Protein AF-A0A1J1HIS0-F1 (afdb_monomer_lite)

Structure (mmCIF, N/CA/C/O backbone):
data_AF-A0A1J1HIS0-F1
#
_entry.id   AF-A0A1J1HIS0-F1
#
loop_
_atom_site.group_PDB
_atom_site.id
_atom_site.type_symbol
_atom_site.label_atom_id
_atom_site.label_alt_id
_atom_site.label_comp_id
_atom_site.label_asym_id
_atom_site.label_entity_id
_atom_site.label_seq_id
_atom_site.pdbx_PDB_ins_code
_atom_site.Cartn_x
_atom_site.Cartn_y
_atom_site.Cartn_z
_atom_site.occupancy
_atom_site.B_iso_or_equiv
_atom_site.auth_seq_id
_atom_site.auth_comp_id
_atom_site.auth_asym_id
_atom_site.auth_atom_id
_atom_site.pdbx_PDB_model_num
ATOM 1 N N . MET A 1 1 ? 20.832 12.575 9.374 1.00 42.16 1 MET A N 1
ATOM 2 C CA . MET A 1 1 ? 20.097 11.456 8.741 1.00 42.16 1 MET A CA 1
ATOM 3 C C . MET A 1 1 ? 20.913 10.989 7.555 1.00 42.16 1 MET A C 1
ATOM 5 O O . MET A 1 1 ? 21.109 11.771 6.636 1.00 42.16 1 MET A O 1
ATOM 9 N N . GLN A 1 2 ? 21.452 9.778 7.633 1.00 38.94 2 GLN A N 1
ATOM 10 C CA . GLN A 1 2 ? 22.298 9.187 6.599 1.00 38.94 2 GLN A CA 1
ATOM 11 C C . GLN A 1 2 ? 21.427 8.878 5.374 1.00 38.94 2 GLN A C 1
ATOM 13 O O . GLN A 1 2 ? 20.362 8.275 5.513 1.00 38.94 2 GLN A O 1
ATOM 18 N N . THR A 1 3 ? 21.816 9.360 4.195 1.00 46.22 3 THR A N 1
ATOM 19 C CA . THR A 1 3 ? 21.180 8.962 2.935 1.00 46.22 3 THR A CA 1
ATOM 20 C C . THR A 1 3 ? 21.361 7.455 2.766 1.00 46.22 3 THR A C 1
ATOM 22 O O . THR A 1 3 ? 22.494 6.987 2.880 1.00 46.22 3 THR A O 1
ATOM 25 N N . PRO A 1 4 ? 20.283 6.690 2.528 1.00 53.81 4 PRO A N 1
ATOM 26 C CA . PRO A 1 4 ? 20.398 5.262 2.277 1.00 53.81 4 PRO A CA 1
ATOM 27 C C . PRO A 1 4 ? 21.412 4.974 1.164 1.00 53.81 4 PRO A C 1
ATOM 29 O O . PRO A 1 4 ? 21.421 5.672 0.149 1.00 53.81 4 PRO A O 1
ATOM 32 N N . VAL A 1 5 ? 22.255 3.957 1.362 1.00 54.00 5 VAL A N 1
ATOM 33 C CA . VAL A 1 5 ? 23.399 3.605 0.494 1.00 54.00 5 VAL A CA 1
ATOM 34 C C . VAL A 1 5 ? 22.995 3.459 -0.979 1.00 54.00 5 VAL A C 1
ATOM 36 O O . VAL A 1 5 ? 23.732 3.878 -1.867 1.00 54.00 5 VAL A O 1
ATOM 39 N N . TRP A 1 6 ? 21.773 2.994 -1.240 1.00 59.84 6 TRP A N 1
ATOM 40 C CA . TRP A 1 6 ? 21.228 2.838 -2.588 1.00 59.84 6 TRP A CA 1
ATOM 41 C C . TRP A 1 6 ? 21.027 4.161 -3.348 1.00 59.84 6 TRP A C 1
ATOM 43 O O . TRP A 1 6 ? 20.981 4.140 -4.570 1.00 59.84 6 TRP A O 1
ATOM 53 N N . ILE A 1 7 ? 20.947 5.321 -2.672 1.00 55.69 7 ILE A N 1
ATOM 54 C CA . ILE A 1 7 ? 20.841 6.636 -3.335 1.00 55.69 7 ILE A CA 1
ATOM 55 C C . ILE A 1 7 ? 22.123 6.972 -4.111 1.00 55.69 7 ILE A C 1
ATOM 57 O O . ILE A 1 7 ? 22.033 7.591 -5.174 1.00 55.69 7 ILE A O 1
ATOM 61 N N . ASN A 1 8 ? 23.293 6.563 -3.607 1.00 55.00 8 ASN A N 1
ATOM 62 C CA . ASN A 1 8 ? 24.584 6.832 -4.250 1.00 55.00 8 ASN A CA 1
ATOM 63 C C . ASN A 1 8 ? 24.751 6.005 -5.534 1.00 55.00 8 ASN A C 1
ATOM 65 O O . ASN A 1 8 ? 25.224 6.520 -6.543 1.00 55.00 8 ASN A O 1
ATOM 69 N N . GLU A 1 9 ? 24.236 4.777 -5.536 1.00 55.62 9 GLU A N 1
ATOM 70 C CA . GLU A 1 9 ? 24.238 3.878 -6.695 1.00 55.62 9 GLU A CA 1
ATOM 71 C C . GLU A 1 9 ? 23.385 4.426 -7.863 1.00 55.62 9 GLU A C 1
ATOM 73 O O . GLU A 1 9 ? 23.702 4.220 -9.039 1.00 55.62 9 GLU A O 1
ATOM 78 N N . ILE A 1 10 ? 22.346 5.224 -7.565 1.00 52.59 10 ILE A N 1
ATOM 79 C CA . ILE A 1 10 ? 21.549 5.915 -8.600 1.00 52.59 10 ILE A CA 1
ATOM 80 C C . ILE A 1 10 ? 22.299 7.099 -9.223 1.00 52.59 10 ILE A C 1
ATOM 82 O O . ILE A 1 10 ? 22.120 7.400 -10.404 1.00 52.59 10 ILE A O 1
ATOM 86 N N . ILE A 1 11 ? 23.136 7.788 -8.442 1.00 50.56 11 ILE A N 1
ATOM 87 C CA . ILE A 1 11 ? 23.917 8.932 -8.931 1.00 50.56 11 ILE A CA 1
ATOM 88 C C . ILE A 1 11 ? 24.980 8.439 -9.925 1.00 50.56 11 ILE A C 1
ATOM 90 O O . ILE A 1 11 ? 25.121 9.012 -11.006 1.00 50.56 11 ILE A O 1
ATOM 94 N N . GLU A 1 12 ? 25.664 7.338 -9.612 1.00 51.47 12 GLU A N 1
ATOM 95 C CA . GLU A 1 12 ? 26.790 6.817 -10.401 1.00 51.47 12 GLU A CA 1
ATOM 96 C C . GLU A 1 12 ? 26.370 6.136 -11.717 1.00 51.47 12 GLU A C 1
ATOM 98 O O . GLU A 1 12 ? 27.067 6.229 -12.729 1.00 51.47 12 GLU A O 1
ATOM 103 N N . THR A 1 13 ? 25.192 5.510 -11.764 1.00 51.94 13 THR A N 1
ATOM 104 C CA . THR A 1 13 ? 24.693 4.801 -12.963 1.00 51.94 13 THR A CA 1
ATOM 105 C C . THR A 1 13 ? 24.086 5.722 -14.030 1.00 51.94 13 THR A C 1
ATOM 107 O O . THR A 1 13 ? 23.831 5.302 -15.164 1.00 51.94 13 THR A O 1
ATOM 110 N N . SER A 1 14 ? 23.909 7.008 -13.719 1.00 47.75 14 SER A N 1
ATOM 111 C CA . SER A 1 14 ? 23.237 7.983 -14.581 1.00 47.75 14 SER A CA 1
ATOM 112 C C . SER A 1 14 ? 24.042 8.429 -15.812 1.00 47.75 14 SER A C 1
ATOM 114 O O . SER A 1 14 ? 23.525 9.234 -16.577 1.00 47.75 14 SER A O 1
ATOM 116 N N . GLY A 1 15 ? 25.245 7.894 -16.068 1.00 47.47 15 GLY A N 1
ATOM 117 C CA . GLY A 1 15 ? 26.137 8.304 -17.165 1.00 47.47 15 GLY A CA 1
ATOM 118 C C . GLY A 1 15 ? 26.207 7.404 -18.413 1.00 47.47 15 GLY A C 1
ATOM 119 O O . GLY A 1 15 ? 26.789 7.840 -19.403 1.00 47.47 15 GLY A O 1
ATOM 120 N N . ASN A 1 16 ? 25.646 6.181 -18.429 1.00 45.28 16 ASN A N 1
ATOM 121 C CA . ASN A 1 16 ? 25.992 5.197 -19.477 1.00 45.28 16 ASN A CA 1
ATOM 122 C C . ASN A 1 16 ? 24.802 4.452 -20.128 1.00 45.28 16 ASN A C 1
ATOM 124 O O . ASN A 1 16 ? 23.755 4.249 -19.523 1.00 45.28 16 ASN A O 1
ATOM 128 N N . LYS A 1 17 ? 24.944 4.037 -21.398 1.00 42.22 17 LYS A N 1
ATOM 129 C CA . LYS A 1 17 ? 23.872 3.479 -22.268 1.00 42.22 17 LYS A CA 1
ATOM 130 C C . LYS A 1 17 ? 23.276 2.124 -21.819 1.00 42.22 17 LYS A C 1
ATOM 132 O O . LYS A 1 17 ? 22.287 1.688 -22.395 1.00 42.22 17 LYS A O 1
ATOM 137 N N . SER A 1 18 ? 23.805 1.504 -20.762 1.00 50.31 18 SER A N 1
ATOM 138 C CA . SER A 1 18 ? 23.224 0.360 -20.026 1.00 50.31 18 SER A CA 1
ATOM 139 C C . SER A 1 18 ? 22.083 0.748 -19.058 1.00 50.31 18 SER A C 1
ATOM 141 O O . SER A 1 18 ? 21.568 -0.099 -18.324 1.00 50.31 18 SER A O 1
ATOM 143 N N . ARG A 1 19 ? 21.672 2.025 -19.088 1.00 53.53 19 ARG A N 1
ATOM 144 C CA . ARG A 1 19 ? 20.688 2.706 -18.227 1.00 53.53 19 ARG A CA 1
ATOM 145 C C . ARG A 1 19 ? 19.429 1.907 -17.876 1.00 53.53 19 ARG A C 1
ATOM 147 O O . ARG A 1 19 ? 19.079 1.899 -16.710 1.00 53.53 19 ARG A O 1
ATOM 154 N N . GLY A 1 20 ? 18.774 1.219 -18.817 1.00 52.56 20 GLY A N 1
ATOM 155 C CA . GLY A 1 20 ? 17.473 0.572 -18.562 1.00 52.56 20 GLY A CA 1
ATOM 156 C C . GLY A 1 20 ? 17.513 -0.506 -17.469 1.00 52.56 20 GLY A C 1
ATOM 157 O O . GLY A 1 20 ? 16.841 -0.383 -16.450 1.00 52.56 20 GLY A O 1
ATOM 158 N N . ARG A 1 21 ? 18.367 -1.524 -17.626 1.00 53.47 21 ARG A N 1
ATOM 159 C CA . ARG A 1 21 ? 18.458 -2.651 -16.677 1.00 53.47 21 ARG A CA 1
ATOM 160 C C . ARG A 1 21 ? 19.125 -2.256 -15.352 1.00 53.47 21 ARG A C 1
ATOM 162 O O . ARG A 1 21 ? 18.697 -2.704 -14.296 1.00 53.47 21 ARG A O 1
ATOM 169 N N . ALA A 1 22 ? 20.124 -1.369 -15.394 1.00 55.28 22 ALA A N 1
ATOM 170 C CA . ALA A 1 22 ? 20.732 -0.812 -14.183 1.00 55.28 22 ALA A CA 1
ATOM 171 C C . ALA A 1 22 ? 19.720 0.012 -13.362 1.00 55.28 22 ALA A C 1
ATOM 173 O O . ALA A 1 22 ? 19.728 -0.038 -12.136 1.00 55.28 22 ALA A O 1
ATOM 174 N N . SER A 1 23 ? 18.808 0.718 -14.038 1.00 67.81 23 SER A N 1
ATOM 175 C CA . SER A 1 23 ? 17.784 1.537 -13.390 1.00 67.81 23 SER A CA 1
ATOM 176 C C . SER A 1 23 ? 16.633 0.730 -12.775 1.00 67.81 23 SER A C 1
ATOM 178 O O . SER A 1 23 ? 16.091 1.148 -11.756 1.00 67.81 23 SER A O 1
ATOM 180 N N . GLU A 1 24 ? 16.295 -0.445 -13.321 1.00 71.75 24 GLU A N 1
ATOM 181 C CA . GLU A 1 24 ? 15.304 -1.345 -12.710 1.00 71.75 24 GLU A CA 1
ATOM 182 C C . GLU A 1 24 ? 15.844 -2.048 -11.463 1.00 71.75 24 GLU A C 1
ATOM 184 O O . GLU A 1 24 ? 15.140 -2.104 -10.459 1.00 71.75 24 GLU A O 1
ATOM 189 N N . ASN A 1 25 ? 17.104 -2.499 -11.474 1.00 77.12 25 ASN A N 1
ATOM 190 C CA . ASN A 1 25 ? 17.738 -3.112 -10.297 1.00 77.12 25 ASN A CA 1
ATOM 191 C C . ASN A 1 25 ? 17.759 -2.160 -9.092 1.00 77.12 25 ASN A C 1
ATOM 193 O O . ASN A 1 25 ? 17.547 -2.573 -7.956 1.00 77.12 25 ASN A O 1
ATOM 197 N N . VAL A 1 26 ? 17.967 -0.867 -9.345 1.00 77.88 26 VAL A N 1
ATOM 198 C CA . VAL A 1 26 ? 17.888 0.181 -8.323 1.00 77.88 26 VAL A CA 1
ATOM 199 C C . VAL A 1 26 ? 16.489 0.263 -7.707 1.00 77.88 26 VAL A C 1
ATOM 201 O O . VAL A 1 26 ? 16.360 0.367 -6.486 1.00 77.88 26 VAL A O 1
ATOM 204 N N . LEU A 1 27 ? 15.437 0.221 -8.532 1.00 84.06 27 LEU A N 1
ATOM 205 C CA . LEU A 1 27 ? 14.062 0.233 -8.033 1.00 84.06 27 LEU A CA 1
ATOM 206 C C . LEU A 1 27 ? 13.762 -1.041 -7.242 1.00 84.06 27 LEU A C 1
ATOM 208 O O . LEU A 1 27 ? 13.225 -0.957 -6.142 1.00 84.06 27 LEU A O 1
ATOM 212 N N . LEU A 1 28 ? 14.168 -2.199 -7.759 1.00 85.94 28 LEU A N 1
ATOM 213 C CA . LEU A 1 28 ? 14.003 -3.478 -7.079 1.00 85.94 28 LEU A CA 1
ATOM 214 C C . LEU A 1 28 ? 14.667 -3.465 -5.694 1.00 85.94 28 LEU A C 1
ATOM 216 O O . LEU A 1 28 ? 14.023 -3.805 -4.709 1.00 85.94 28 LEU A O 1
ATOM 220 N N . ASN A 1 29 ? 15.906 -2.976 -5.586 1.00 85.44 29 ASN A N 1
ATOM 221 C CA . ASN A 1 29 ? 16.612 -2.848 -4.306 1.00 85.44 29 ASN A CA 1
ATOM 222 C C . ASN A 1 29 ? 15.907 -1.893 -3.332 1.00 85.44 29 ASN A C 1
ATOM 224 O O . ASN A 1 29 ? 15.903 -2.126 -2.122 1.00 85.44 29 ASN A O 1
ATOM 228 N N . GLY A 1 30 ? 15.335 -0.801 -3.844 1.00 87.81 30 GLY A N 1
ATOM 229 C CA . GLY A 1 30 ? 14.574 0.149 -3.038 1.00 87.81 30 GLY A CA 1
ATOM 230 C C . GLY A 1 30 ? 13.269 -0.449 -2.509 1.00 87.81 30 GLY A C 1
ATOM 231 O O . GLY A 1 30 ? 12.961 -0.279 -1.333 1.00 87.81 30 GLY A O 1
ATOM 232 N N . LEU A 1 31 ? 12.533 -1.172 -3.357 1.00 91.12 31 LEU A N 1
ATOM 233 C CA . LEU A 1 31 ? 11.310 -1.883 -2.979 1.00 91.12 31 LEU A CA 1
ATOM 234 C C . LEU A 1 31 ? 11.603 -3.024 -2.000 1.00 91.12 31 LEU A C 1
ATOM 236 O O . LEU A 1 31 ? 10.910 -3.138 -0.997 1.00 91.12 31 LEU A O 1
ATOM 240 N N . ALA A 1 32 ? 12.677 -3.786 -2.214 1.00 90.94 32 ALA A N 1
ATOM 241 C CA . ALA A 1 32 ? 13.103 -4.857 -1.316 1.00 90.94 32 ALA A CA 1
ATOM 242 C C . ALA A 1 32 ? 13.451 -4.339 0.091 1.00 90.94 32 ALA A C 1
ATOM 244 O O . ALA A 1 32 ? 13.042 -4.932 1.080 1.00 90.94 32 ALA A O 1
ATOM 245 N N . GLN A 1 33 ? 14.132 -3.193 0.206 1.00 90.31 33 GLN A N 1
ATOM 246 C CA . GLN A 1 33 ? 14.398 -2.555 1.509 1.00 90.31 33 GLN A CA 1
ATOM 247 C C . GLN A 1 33 ? 13.142 -2.006 2.195 1.00 90.31 33 GLN A C 1
ATOM 249 O O . GLN A 1 33 ? 13.138 -1.767 3.405 1.00 90.31 33 GLN A O 1
ATOM 254 N N . LEU A 1 34 ? 12.093 -1.751 1.418 1.00 91.31 34 LEU A N 1
ATOM 255 C CA . LEU A 1 34 ? 10.773 -1.424 1.932 1.00 91.31 34 LEU A CA 1
ATOM 256 C C . LEU A 1 34 ? 9.908 -2.672 2.147 1.00 91.31 34 LEU A C 1
ATOM 258 O O . LEU A 1 34 ? 8.795 -2.512 2.635 1.00 91.31 34 LEU A O 1
ATOM 262 N N . GLU A 1 35 ? 10.394 -3.869 1.810 1.00 92.50 35 GLU A N 1
ATOM 263 C CA . GLU A 1 35 ? 9.625 -5.120 1.852 1.00 92.50 35 GLU A CA 1
ATOM 264 C C . GLU A 1 35 ? 8.326 -5.017 1.029 1.00 92.50 35 GLU A C 1
ATOM 266 O O . GLU A 1 35 ? 7.286 -5.552 1.394 1.00 92.50 35 GLU A O 1
ATOM 271 N N . ILE A 1 36 ? 8.378 -4.285 -0.091 1.00 92.69 36 ILE A N 1
ATOM 272 C CA . ILE A 1 36 ? 7.239 -4.087 -0.990 1.00 92.69 36 ILE A CA 1
ATOM 273 C C . ILE A 1 36 ? 7.419 -4.977 -2.210 1.00 92.69 36 ILE A C 1
ATOM 275 O O . ILE A 1 36 ? 8.255 -4.713 -3.073 1.00 92.69 36 ILE A O 1
ATOM 279 N N . SER A 1 37 ? 6.584 -6.004 -2.290 1.00 91.44 37 SER A N 1
ATOM 280 C CA . SER A 1 37 ? 6.485 -6.922 -3.424 1.00 91.44 37 SER A CA 1
ATOM 281 C C . SER A 1 37 ? 5.081 -6.977 -4.023 1.00 91.44 37 SER A C 1
ATOM 283 O O . SER A 1 37 ? 4.878 -7.683 -5.000 1.00 91.44 37 SER A O 1
ATOM 285 N N . SER A 1 38 ? 4.121 -6.234 -3.469 1.00 92.69 38 SER A N 1
ATOM 286 C CA . SER A 1 38 ? 2.733 -6.178 -3.927 1.00 92.69 38 SER A CA 1
ATOM 287 C C . SER A 1 38 ? 2.060 -4.870 -3.465 1.00 92.69 38 SER A C 1
ATOM 289 O O . SER A 1 38 ? 2.592 -4.182 -2.581 1.00 92.69 38 SER A O 1
ATOM 291 N N . PRO A 1 39 ? 0.910 -4.471 -4.045 1.00 93.50 39 PRO A N 1
ATOM 292 C CA . PRO A 1 39 ? 0.137 -3.334 -3.540 1.00 93.50 39 PRO A CA 1
ATOM 293 C C . PRO A 1 39 ? -0.359 -3.520 -2.093 1.00 93.50 39 PRO A C 1
ATOM 295 O O . PRO A 1 39 ? -0.451 -2.538 -1.357 1.00 93.50 39 PRO A O 1
ATOM 298 N N . GLU A 1 40 ? -0.615 -4.748 -1.651 1.00 93.31 40 GLU A N 1
ATOM 299 C CA . GLU A 1 40 ? -1.019 -5.082 -0.279 1.00 93.31 40 GLU A CA 1
ATOM 300 C C . GLU A 1 40 ? 0.091 -4.761 0.721 1.00 93.31 40 GLU A C 1
ATOM 302 O O . GLU A 1 40 ? -0.162 -4.126 1.744 1.00 93.31 40 GLU A O 1
ATOM 307 N N . ASN A 1 41 ? 1.353 -5.055 0.380 1.00 92.62 41 ASN A N 1
ATOM 308 C CA . ASN A 1 41 ? 2.494 -4.669 1.215 1.00 92.62 41 ASN A CA 1
ATOM 309 C C . ASN A 1 41 ? 2.605 -3.144 1.397 1.00 92.62 41 ASN A C 1
ATOM 311 O O . ASN A 1 41 ? 3.213 -2.679 2.355 1.00 92.62 41 ASN A O 1
ATOM 315 N N . ILE A 1 42 ? 2.034 -2.339 0.493 1.00 95.12 42 ILE A N 1
ATOM 316 C CA . ILE A 1 42 ? 1.960 -0.884 0.676 1.00 95.12 42 ILE A CA 1
ATOM 317 C C . ILE A 1 42 ? 0.882 -0.540 1.711 1.00 95.12 42 ILE A C 1
ATOM 319 O O . ILE A 1 42 ? 1.101 0.340 2.541 1.00 95.12 42 ILE A O 1
ATOM 323 N N . MET A 1 43 ? -0.257 -1.236 1.707 1.00 93.88 43 MET A N 1
ATOM 324 C CA . MET A 1 43 ? -1.329 -1.021 2.686 1.00 93.88 43 MET A CA 1
ATOM 325 C C . MET A 1 43 ? -0.915 -1.375 4.109 1.00 93.88 43 MET A C 1
ATOM 327 O O . MET A 1 43 ? -1.285 -0.658 5.040 1.00 93.88 43 MET A O 1
ATOM 331 N N . THR A 1 44 ? -0.085 -2.404 4.297 1.00 90.88 44 THR A N 1
ATOM 332 C CA . THR A 1 44 ? 0.413 -2.767 5.633 1.00 90.88 44 THR A CA 1
ATOM 333 C C . THR A 1 44 ? 1.214 -1.638 6.287 1.00 90.88 44 THR A C 1
ATOM 335 O O . THR A 1 44 ? 1.328 -1.590 7.507 1.00 90.88 44 THR A O 1
ATOM 338 N N . TYR A 1 45 ? 1.714 -0.641 5.544 1.00 91.25 45 TYR A N 1
ATOM 339 C CA . TYR A 1 45 ? 2.328 0.550 6.145 1.00 91.25 45 TYR A CA 1
ATOM 340 C C . TYR A 1 45 ? 1.379 1.352 7.042 1.00 91.25 45 TYR A C 1
ATOM 342 O O . TYR A 1 45 ? 1.865 2.082 7.903 1.00 91.25 45 TYR A O 1
ATOM 350 N N . ILE A 1 46 ? 0.060 1.210 6.893 1.00 89.12 46 ILE A N 1
ATOM 351 C CA . ILE A 1 46 ? -0.917 1.805 7.814 1.00 89.12 46 ILE A CA 1
ATOM 352 C C . ILE A 1 46 ? -0.755 1.219 9.225 1.00 89.12 46 ILE A C 1
ATOM 354 O O . ILE A 1 46 ? -0.832 1.957 10.205 1.00 89.12 46 ILE A O 1
ATOM 358 N N . THR A 1 47 ? -0.452 -0.077 9.336 1.00 86.25 47 THR A N 1
ATOM 359 C CA . THR A 1 47 ? -0.307 -0.772 10.624 1.00 86.25 47 THR A CA 1
ATOM 360 C C . THR A 1 47 ? 1.074 -0.569 11.258 1.00 86.25 47 THR A C 1
ATOM 362 O O . THR A 1 47 ? 1.275 -0.915 12.416 1.00 86.25 47 THR A O 1
ATOM 365 N N . HIS A 1 48 ? 2.035 0.020 10.541 1.00 83.75 48 HIS A N 1
ATOM 366 C CA . HIS A 1 48 ? 3.385 0.255 11.052 1.00 83.75 48 HIS A CA 1
ATOM 367 C C . HIS A 1 48 ? 3.496 1.531 11.895 1.00 83.75 48 HIS A C 1
ATOM 369 O O . HIS A 1 48 ? 2.849 2.547 11.636 1.00 83.75 48 HIS A O 1
ATOM 375 N N . GLU A 1 49 ? 4.450 1.542 12.825 1.00 72.94 49 GLU A N 1
ATOM 376 C CA . GLU A 1 49 ? 4.843 2.768 13.511 1.00 72.94 49 GLU A CA 1
ATOM 377 C C . GLU A 1 49 ? 5.594 3.721 12.562 1.00 72.94 49 GLU A C 1
ATOM 379 O O . GLU A 1 49 ? 6.651 3.415 12.006 1.00 72.94 49 GLU A O 1
ATOM 384 N N . SER A 1 50 ? 5.097 4.952 12.423 1.00 80.62 50 SER A N 1
ATOM 385 C CA . SER A 1 50 ? 5.767 6.057 11.710 1.00 80.62 50 SER A CA 1
ATOM 386 C C . SER A 1 50 ? 6.132 5.819 10.219 1.00 80.62 50 SER A C 1
ATOM 388 O O . SER A 1 50 ? 7.201 6.257 9.762 1.00 80.62 50 SER A O 1
ATOM 390 N N . PRO A 1 51 ? 5.232 5.255 9.387 1.00 88.12 51 PRO A N 1
ATOM 391 C CA . PRO A 1 51 ? 5.523 4.857 7.999 1.00 88.12 51 PRO A CA 1
ATOM 392 C C . PRO A 1 51 ? 6.072 6.013 7.150 1.00 88.12 51 PRO A C 1
ATOM 394 O O . PRO A 1 51 ? 6.988 5.866 6.340 1.00 88.12 51 PRO A O 1
ATOM 397 N N . CYS A 1 52 ? 5.589 7.224 7.406 1.00 90.69 52 CYS A N 1
ATOM 398 C CA . CYS A 1 52 ? 5.948 8.436 6.682 1.00 90.69 52 CYS A CA 1
ATOM 399 C C . CYS A 1 52 ? 7.433 8.800 6.750 1.00 90.69 52 CYS A C 1
ATOM 401 O O . CYS A 1 52 ? 7.979 9.356 5.790 1.00 90.69 52 CYS A O 1
ATOM 403 N N . LYS A 1 53 ? 8.094 8.493 7.872 1.00 89.88 53 LYS A N 1
ATOM 404 C CA . LYS A 1 53 ? 9.528 8.737 8.052 1.00 89.88 53 LYS A CA 1
ATOM 405 C C . LYS A 1 53 ? 10.346 7.721 7.255 1.00 89.88 53 LYS A C 1
ATOM 407 O O . LYS A 1 53 ? 11.294 8.134 6.587 1.00 89.88 53 LYS A O 1
ATOM 412 N N . LYS A 1 54 ? 9.937 6.443 7.273 1.00 90.25 54 LYS A N 1
ATOM 413 C CA . LYS A 1 54 ? 10.557 5.347 6.506 1.00 90.25 54 LYS A CA 1
ATOM 414 C C . LYS A 1 54 ? 10.436 5.595 4.999 1.00 90.25 54 LYS A C 1
ATOM 416 O O . LYS A 1 54 ? 11.442 5.554 4.304 1.00 90.25 54 LYS A O 1
ATOM 421 N N . LEU A 1 55 ? 9.255 5.979 4.505 1.00 91.94 55 LEU A N 1
ATOM 422 C CA . LEU A 1 55 ? 8.981 6.131 3.065 1.00 91.94 55 LEU A CA 1
ATOM 423 C C . LEU A 1 55 ? 9.561 7.407 2.424 1.00 91.94 55 LEU A C 1
ATOM 425 O O . LEU A 1 55 ? 9.874 7.424 1.232 1.00 91.94 55 LEU A O 1
ATOM 429 N N . LYS A 1 56 ? 9.716 8.502 3.183 1.00 91.81 56 LYS A N 1
ATOM 430 C CA . LYS A 1 56 ? 10.159 9.812 2.658 1.00 91.81 56 LYS A CA 1
ATOM 431 C C . LYS A 1 56 ? 11.456 9.774 1.827 1.00 91.81 56 LYS A C 1
ATOM 433 O O . LYS A 1 56 ? 11.435 10.334 0.727 1.00 91.81 56 LYS A O 1
ATOM 438 N N . PRO A 1 57 ? 12.581 9.193 2.295 1.00 89.25 57 PRO A N 1
ATOM 439 C CA . PRO A 1 57 ? 13.809 9.165 1.500 1.00 89.25 57 PRO A CA 1
ATOM 440 C C . PRO A 1 57 ? 13.633 8.396 0.184 1.00 89.25 57 PRO A C 1
ATOM 442 O O . PRO A 1 57 ? 14.158 8.839 -0.839 1.00 89.25 57 PRO A O 1
ATOM 445 N N . TYR A 1 58 ? 12.836 7.322 0.192 1.00 90.19 58 TYR A N 1
ATOM 446 C CA . TYR A 1 58 ? 12.591 6.489 -0.982 1.00 9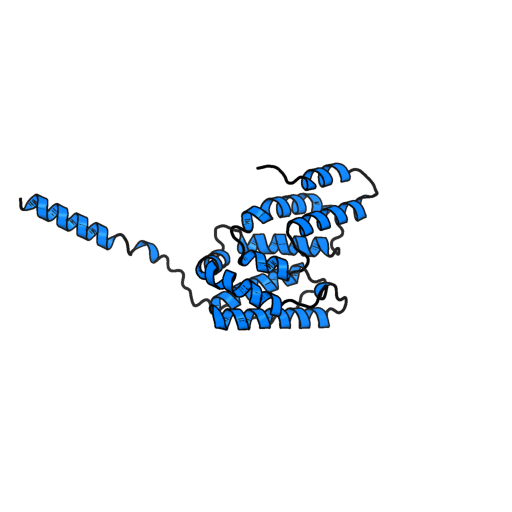0.19 58 TYR A CA 1
ATOM 447 C C . TYR A 1 58 ? 11.796 7.226 -2.058 1.00 90.19 58 TYR A C 1
ATOM 449 O O . TYR A 1 58 ? 12.245 7.347 -3.199 1.00 90.19 58 TYR A O 1
ATOM 457 N N . VAL A 1 59 ? 10.671 7.828 -1.667 1.00 91.06 59 VAL A N 1
ATOM 458 C CA . VAL A 1 59 ? 9.829 8.627 -2.570 1.00 91.06 59 VAL A CA 1
ATOM 459 C C . VAL A 1 59 ? 10.600 9.823 -3.141 1.00 91.06 59 VAL A C 1
ATOM 461 O O . VAL A 1 59 ? 10.482 10.133 -4.325 1.00 91.06 59 VAL A O 1
ATOM 464 N N . ASN A 1 60 ? 11.425 10.492 -2.330 1.00 89.38 60 ASN A N 1
ATOM 465 C CA . ASN A 1 60 ? 12.221 11.631 -2.794 1.00 89.38 60 ASN A CA 1
ATOM 466 C C . ASN A 1 60 ? 13.264 11.231 -3.845 1.00 89.38 60 ASN A C 1
ATOM 468 O O . ASN A 1 60 ? 13.472 11.969 -4.808 1.00 89.38 60 ASN A O 1
ATOM 472 N N . ALA A 1 61 ? 13.928 10.087 -3.672 1.00 84.06 61 ALA A N 1
ATOM 473 C CA . ALA A 1 61 ? 14.858 9.591 -4.675 1.00 84.06 61 ALA A CA 1
ATOM 474 C C . ALA A 1 61 ? 14.114 9.166 -5.948 1.00 84.06 61 ALA A C 1
ATOM 476 O O . ALA A 1 61 ? 14.480 9.630 -7.024 1.00 84.06 61 ALA A O 1
ATOM 477 N N . PHE A 1 62 ? 13.023 8.400 -5.834 1.00 87.75 62 PHE A N 1
ATOM 478 C CA . PHE A 1 62 ? 12.206 8.007 -6.985 1.00 87.75 62 PHE A CA 1
ATOM 479 C C . PHE A 1 62 ? 11.768 9.216 -7.827 1.00 87.75 62 PHE A C 1
ATOM 481 O O . PHE A 1 62 ? 11.999 9.243 -9.035 1.00 87.75 62 PHE A O 1
ATOM 488 N N . LYS A 1 63 ? 11.246 10.278 -7.194 1.00 87.88 63 LYS A N 1
ATOM 489 C CA . LYS A 1 63 ? 10.861 11.529 -7.874 1.00 87.88 63 LYS A CA 1
ATOM 490 C C . LYS A 1 63 ? 11.980 12.142 -8.710 1.00 87.88 63 LYS A C 1
ATOM 492 O O . LYS A 1 63 ? 11.717 12.639 -9.804 1.00 87.88 63 LYS A O 1
ATOM 497 N N . ARG A 1 64 ? 13.218 12.110 -8.208 1.00 81.75 64 ARG A N 1
ATOM 498 C CA . ARG A 1 64 ? 14.376 12.645 -8.931 1.00 81.75 64 ARG A CA 1
ATOM 499 C C . ARG A 1 64 ? 14.715 11.825 -10.165 1.00 81.75 64 ARG A C 1
ATOM 501 O O . ARG A 1 64 ? 15.160 12.420 -11.130 1.00 81.75 64 ARG A O 1
ATOM 508 N N . TYR A 1 65 ? 14.485 10.514 -10.167 1.00 76.75 65 TYR A N 1
ATOM 509 C CA . TYR A 1 65 ? 14.974 9.627 -11.230 1.00 76.75 65 TYR A CA 1
ATOM 510 C C . TYR A 1 65 ? 13.893 9.075 -12.164 1.00 76.75 65 TYR A C 1
ATOM 512 O O . TYR A 1 65 ? 14.222 8.603 -13.251 1.00 76.75 65 TYR A O 1
ATOM 520 N N . ARG A 1 66 ? 12.607 9.192 -11.805 1.00 82.62 66 ARG A N 1
ATOM 521 C CA . ARG A 1 66 ? 11.472 8.632 -12.568 1.00 82.62 66 ARG A CA 1
ATOM 522 C C . ARG A 1 66 ? 11.406 9.044 -14.037 1.00 82.62 66 ARG A C 1
ATOM 524 O O . ARG A 1 66 ? 10.838 8.316 -14.836 1.00 82.62 66 ARG A O 1
ATOM 531 N N . HIS A 1 67 ? 11.978 10.189 -14.405 1.00 79.88 67 HIS A N 1
ATOM 532 C CA . HIS A 1 67 ? 11.981 10.677 -15.786 1.00 79.88 67 HIS A CA 1
ATOM 533 C C . HIS A 1 67 ? 12.887 9.861 -16.726 1.00 79.88 67 HIS A C 1
ATOM 535 O O . HIS A 1 67 ? 12.709 9.924 -17.936 1.00 79.88 67 HIS A O 1
ATOM 541 N N . ASN A 1 68 ? 13.827 9.081 -16.181 1.00 75.75 68 ASN A N 1
ATOM 542 C CA . ASN A 1 68 ? 14.723 8.210 -16.951 1.00 75.75 68 ASN A CA 1
ATOM 543 C C . ASN A 1 68 ? 14.230 6.758 -17.027 1.00 75.75 68 ASN A C 1
ATOM 545 O O . ASN A 1 68 ? 14.937 5.902 -17.556 1.00 75.75 68 ASN A O 1
ATOM 549 N N . LEU A 1 69 ? 13.057 6.471 -16.458 1.00 79.50 69 LEU A N 1
ATOM 550 C CA . LEU A 1 69 ? 12.545 5.122 -16.262 1.00 79.50 69 LEU A CA 1
ATOM 551 C C . LEU A 1 69 ? 11.387 4.817 -17.226 1.00 79.50 69 LEU A C 1
ATOM 553 O O . LEU A 1 69 ? 10.572 5.701 -17.504 1.00 79.50 69 LEU A O 1
ATOM 557 N N . PRO A 1 70 ? 11.269 3.570 -17.716 1.00 79.25 70 PRO A N 1
ATOM 558 C CA . PRO A 1 70 ? 10.123 3.152 -18.514 1.00 79.25 70 PRO A CA 1
ATOM 559 C C . PRO A 1 70 ? 8.839 3.214 -17.676 1.00 79.25 70 PRO A C 1
ATOM 561 O O . PRO A 1 70 ? 8.714 2.568 -16.637 1.00 79.25 70 PRO A O 1
ATOM 564 N N . SER A 1 71 ? 7.858 3.995 -18.131 1.00 74.56 71 SER A N 1
ATOM 565 C CA . SER A 1 71 ? 6.620 4.267 -17.383 1.00 74.56 71 SER A CA 1
ATOM 566 C C . SER A 1 71 ? 5.736 3.034 -17.160 1.00 74.56 71 SER A C 1
ATOM 568 O O . SER A 1 71 ? 4.896 3.048 -16.260 1.00 74.56 71 SER A O 1
ATOM 570 N N . ASN A 1 72 ? 5.930 1.987 -17.964 1.00 76.19 72 ASN A N 1
ATOM 571 C CA . ASN A 1 72 ? 5.214 0.714 -17.924 1.00 76.19 72 ASN A CA 1
ATOM 572 C C . ASN A 1 72 ? 5.952 -0.388 -17.140 1.00 76.19 72 ASN A C 1
ATOM 574 O O . ASN A 1 72 ? 5.477 -1.523 -17.127 1.00 76.19 72 ASN A O 1
ATOM 578 N N . SER A 1 73 ? 7.078 -0.089 -16.487 1.00 86.06 73 SER A N 1
ATOM 579 C CA . SER A 1 73 ? 7.734 -1.050 -15.596 1.00 86.06 73 SER A CA 1
ATOM 580 C C . SER A 1 73 ? 6.903 -1.264 -14.329 1.00 86.06 73 SER A C 1
ATOM 582 O O . SER A 1 73 ? 6.358 -0.313 -13.760 1.00 86.06 73 SER A O 1
ATOM 584 N N . LEU A 1 74 ? 6.795 -2.520 -13.890 1.00 88.00 74 LEU A N 1
ATOM 585 C CA . LEU A 1 74 ? 6.075 -2.905 -12.675 1.00 88.00 74 LEU A CA 1
ATOM 586 C C . LEU A 1 74 ? 6.603 -2.152 -11.451 1.00 88.00 74 LEU A C 1
ATOM 588 O O . LEU A 1 74 ? 5.834 -1.547 -10.708 1.00 88.00 74 LEU A O 1
ATOM 592 N N . TYR A 1 75 ? 7.926 -2.106 -11.301 1.00 89.62 75 TYR A N 1
ATOM 593 C CA . TYR A 1 75 ? 8.589 -1.444 -10.181 1.00 89.62 75 TYR A CA 1
ATOM 594 C C . TYR A 1 75 ? 8.320 0.062 -10.159 1.00 89.62 75 TYR A C 1
ATOM 596 O O . TYR A 1 75 ? 8.168 0.660 -9.096 1.00 89.62 75 TYR A O 1
ATOM 604 N N . VAL A 1 76 ? 8.212 0.685 -11.338 1.00 90.44 76 VAL A N 1
ATOM 605 C CA . VAL A 1 76 ? 7.836 2.100 -11.457 1.00 90.44 76 VAL A CA 1
ATOM 606 C C . VAL A 1 76 ? 6.401 2.317 -10.984 1.00 90.44 76 VAL A C 1
ATOM 608 O O . VAL A 1 76 ? 6.147 3.292 -10.277 1.00 90.44 76 VAL A O 1
ATOM 611 N N . ARG A 1 77 ? 5.469 1.426 -11.342 1.00 91.69 77 ARG A N 1
ATOM 612 C CA . ARG A 1 77 ? 4.074 1.490 -10.882 1.00 91.69 77 ARG A CA 1
ATOM 613 C C . ARG A 1 77 ? 3.955 1.283 -9.370 1.00 91.69 77 ARG A C 1
ATOM 615 O O . ARG A 1 77 ? 3.319 2.097 -8.710 1.00 91.69 77 ARG A O 1
ATOM 622 N N . LEU A 1 78 ? 4.659 0.302 -8.803 1.00 93.38 78 LEU A N 1
ATOM 623 C CA . LEU A 1 78 ? 4.719 0.108 -7.348 1.00 93.38 78 LEU A CA 1
ATOM 624 C C . LEU A 1 78 ? 5.279 1.344 -6.632 1.00 93.38 78 LEU A C 1
ATOM 626 O O . LEU A 1 78 ? 4.701 1.815 -5.657 1.00 93.38 78 LEU A O 1
ATOM 630 N N . PHE A 1 79 ? 6.350 1.956 -7.142 1.00 93.81 79 PHE A N 1
ATOM 631 C CA . PHE A 1 79 ? 6.868 3.191 -6.547 1.00 93.81 79 PHE A CA 1
ATOM 632 C C . PHE A 1 79 ? 5.915 4.384 -6.665 1.00 93.81 79 PHE A C 1
ATOM 634 O O . PHE A 1 79 ? 5.853 5.200 -5.741 1.00 93.81 79 PHE A O 1
ATOM 641 N N . LYS A 1 80 ? 5.161 4.498 -7.766 1.00 93.88 80 LYS A N 1
ATOM 642 C CA . LYS A 1 80 ? 4.085 5.495 -7.883 1.00 93.88 80 LYS A CA 1
ATOM 643 C C . LYS A 1 80 ? 2.996 5.253 -6.846 1.00 93.88 80 LYS A C 1
ATOM 645 O O . LYS A 1 80 ? 2.565 6.207 -6.206 1.00 93.88 80 LYS A O 1
ATOM 650 N N . ALA A 1 81 ? 2.616 4.000 -6.613 1.00 95.31 81 ALA A N 1
ATOM 651 C CA . ALA A 1 81 ? 1.682 3.650 -5.554 1.00 95.31 81 ALA A CA 1
ATOM 652 C C . ALA A 1 81 ? 2.216 4.020 -4.157 1.00 95.31 81 ALA A C 1
ATOM 654 O O . ALA A 1 81 ? 1.479 4.597 -3.361 1.00 95.31 81 ALA A O 1
ATOM 655 N N . VAL A 1 82 ? 3.508 3.816 -3.874 1.00 95.69 82 VAL A N 1
ATOM 656 C CA . VAL A 1 82 ? 4.142 4.283 -2.622 1.00 95.69 82 VAL A CA 1
ATOM 657 C C . VAL A 1 82 ? 4.132 5.813 -2.513 1.00 95.69 82 VAL A C 1
ATOM 659 O O . VAL A 1 82 ? 3.844 6.372 -1.450 1.00 95.69 82 VAL A O 1
ATOM 662 N N . GLU A 1 83 ? 4.437 6.519 -3.607 1.00 94.56 83 GLU A N 1
ATOM 663 C CA . GLU A 1 83 ? 4.344 7.981 -3.681 1.00 94.56 83 GLU A CA 1
ATOM 664 C C . GLU A 1 83 ? 2.913 8.456 -3.381 1.00 94.56 83 GLU A C 1
ATOM 666 O O . GLU A 1 83 ? 2.728 9.383 -2.583 1.00 94.56 83 GLU A O 1
ATOM 671 N N . LYS A 1 84 ? 1.916 7.790 -3.972 1.00 94.94 84 LYS A N 1
ATOM 672 C CA . LYS A 1 84 ? 0.490 8.071 -3.812 1.00 94.94 84 LYS A CA 1
ATOM 673 C C . LYS A 1 84 ? 0.012 7.802 -2.391 1.00 94.94 84 LYS A C 1
ATOM 675 O O . LYS A 1 84 ? -0.564 8.707 -1.787 1.00 94.94 84 LYS A O 1
ATOM 680 N N . PHE A 1 85 ? 0.335 6.642 -1.820 1.00 95.12 85 PHE A N 1
ATOM 681 C CA . PHE A 1 85 ? 0.072 6.316 -0.418 1.00 95.12 85 PHE A CA 1
ATOM 682 C C . PHE A 1 85 ? 0.614 7.409 0.505 1.00 95.12 85 PHE A C 1
ATOM 684 O O . PHE A 1 85 ? -0.128 7.999 1.287 1.00 95.12 85 PHE A O 1
ATOM 691 N N . ARG A 1 86 ? 1.893 7.774 0.347 1.00 93.56 86 ARG A N 1
ATOM 692 C CA . ARG A 1 86 ? 2.512 8.832 1.153 1.00 93.56 86 ARG A CA 1
ATOM 693 C C . ARG A 1 86 ? 1.802 10.179 0.970 1.00 93.56 86 ARG A C 1
ATOM 695 O O . ARG A 1 86 ? 1.706 10.933 1.929 1.00 93.56 86 ARG A O 1
ATOM 702 N N . SER A 1 87 ? 1.326 10.508 -0.229 1.00 91.94 87 SER A N 1
ATOM 703 C CA . SER A 1 87 ? 0.600 11.766 -0.458 1.00 91.94 87 SER A CA 1
ATOM 704 C C . SER A 1 87 ? -0.767 11.833 0.234 1.00 91.94 87 SER A C 1
ATOM 706 O O . SER A 1 87 ? -1.227 12.932 0.505 1.00 91.94 87 SER A O 1
ATOM 708 N N . ILE A 1 88 ? -1.390 10.683 0.521 1.00 90.50 88 ILE A N 1
ATOM 709 C CA . ILE A 1 88 ? -2.720 10.589 1.148 1.00 90.50 88 ILE A CA 1
ATOM 710 C C . ILE A 1 88 ? -2.630 10.348 2.660 1.00 90.50 88 ILE A C 1
ATOM 712 O O . ILE A 1 88 ? -3.491 10.787 3.416 1.00 90.50 88 ILE A O 1
ATOM 716 N N . TYR A 1 89 ? -1.633 9.580 3.103 1.00 90.69 89 TYR A N 1
ATOM 717 C CA . TYR A 1 89 ? -1.504 9.164 4.499 1.00 90.69 89 TYR A CA 1
ATOM 718 C C . TYR A 1 89 ? -0.526 10.037 5.290 1.00 90.69 89 TYR A C 1
ATOM 720 O O . TYR A 1 89 ? -0.639 10.153 6.505 1.00 90.69 89 TYR A O 1
ATOM 728 N N . CYS A 1 90 ? 0.477 10.634 4.641 1.00 89.62 90 CYS A N 1
ATOM 729 C CA . CYS A 1 90 ? 1.603 11.261 5.338 1.00 89.62 90 CYS A CA 1
ATOM 730 C C . CYS A 1 90 ? 1.615 12.785 5.327 1.00 89.62 90 CYS A C 1
ATOM 732 O O . CYS A 1 90 ? 2.626 13.373 5.735 1.00 89.62 90 CYS A O 1
ATOM 734 N N . THR A 1 91 ? 0.545 13.438 4.883 1.00 82.50 91 THR A N 1
ATOM 735 C CA . THR A 1 91 ? 0.422 14.892 4.990 1.00 82.50 91 THR A CA 1
ATOM 736 C C . THR A 1 91 ? -0.174 15.235 6.355 1.00 82.50 91 THR A C 1
ATOM 738 O O . THR A 1 91 ? -1.029 14.531 6.888 1.00 82.50 91 THR A O 1
ATOM 741 N N . ASN A 1 92 ? 0.334 16.294 6.992 1.00 58.59 92 ASN A N 1
ATOM 742 C CA . ASN A 1 92 ? 0.019 16.608 8.394 1.00 58.59 92 ASN A CA 1
ATOM 743 C C . ASN A 1 92 ? -1.454 16.988 8.640 1.00 58.59 92 ASN A C 1
ATOM 745 O O . ASN A 1 92 ? -1.890 16.976 9.786 1.00 58.59 92 ASN A O 1
ATOM 749 N N . GLU A 1 93 ? -2.207 17.288 7.584 1.00 63.41 93 GLU A N 1
ATOM 750 C CA . GLU A 1 93 ? -3.619 17.683 7.633 1.00 63.41 93 GLU A CA 1
ATOM 751 C C . GLU A 1 93 ? -4.568 16.543 7.213 1.00 63.41 93 GLU A C 1
ATOM 753 O O . GLU A 1 93 ? -5.787 16.721 7.183 1.00 63.41 93 GLU A O 1
ATOM 758 N N . ASP A 1 94 ? -4.038 15.351 6.907 1.00 72.62 94 ASP A N 1
ATOM 759 C CA . ASP A 1 94 ? -4.844 14.278 6.332 1.00 72.62 94 ASP A CA 1
ATOM 760 C C . ASP A 1 94 ? -5.804 13.666 7.359 1.00 72.62 94 ASP A C 1
ATOM 762 O O . ASP A 1 94 ? -5.418 13.065 8.368 1.00 72.62 94 ASP A O 1
ATOM 766 N N . LYS A 1 95 ? -7.102 13.774 7.053 1.00 81.19 95 LYS A N 1
ATOM 767 C CA . LYS A 1 95 ? -8.197 13.142 7.804 1.00 81.19 95 LYS A CA 1
ATOM 768 C C . LYS A 1 95 ? -8.000 11.631 7.973 1.00 81.19 95 LYS A C 1
ATOM 770 O O . LYS A 1 95 ? -8.296 11.101 9.035 1.00 81.19 95 LYS A O 1
ATOM 775 N N . TYR A 1 96 ? -7.447 10.963 6.960 1.00 84.62 96 TYR A N 1
ATOM 776 C CA . TYR A 1 96 ? -7.259 9.515 6.958 1.00 84.62 96 TYR A CA 1
ATOM 777 C C . TYR A 1 96 ? -6.243 9.078 8.007 1.00 84.62 96 TYR A C 1
ATOM 779 O O . TYR A 1 96 ? -6.534 8.203 8.812 1.00 84.62 96 TYR A O 1
ATOM 787 N N . ARG A 1 97 ? -5.088 9.750 8.075 1.00 86.50 97 ARG A N 1
ATOM 788 C CA . ARG A 1 97 ? -4.049 9.442 9.065 1.00 86.50 97 ARG A CA 1
ATOM 789 C C . ARG A 1 97 ? -4.584 9.503 10.493 1.00 86.50 97 ARG A C 1
ATOM 791 O O . ARG A 1 97 ? -4.227 8.665 11.307 1.00 86.50 97 ARG A O 1
ATOM 798 N N . ARG A 1 98 ? -5.432 10.491 10.799 1.00 86.56 98 ARG A N 1
ATOM 799 C CA . ARG A 1 98 ? -6.042 10.621 12.130 1.00 86.56 98 ARG A CA 1
ATOM 800 C C . ARG A 1 98 ? -6.957 9.445 12.458 1.00 86.56 98 ARG A C 1
ATOM 802 O O . ARG A 1 98 ? -6.831 8.916 13.553 1.00 86.56 98 ARG A O 1
ATOM 809 N N . ILE A 1 99 ? -7.796 9.020 11.511 1.00 88.44 99 ILE A N 1
ATOM 810 C CA . ILE A 1 99 ? -8.673 7.850 11.673 1.00 88.44 99 ILE A CA 1
ATOM 811 C C . ILE A 1 99 ? -7.839 6.606 11.993 1.00 88.44 99 ILE A C 1
ATOM 813 O O . ILE A 1 99 ? -8.113 5.919 12.967 1.00 88.44 99 ILE A O 1
ATOM 817 N N . PHE A 1 100 ? -6.779 6.342 11.230 1.00 90.81 100 PHE A N 1
ATOM 818 C CA . PHE A 1 100 ? -5.961 5.150 11.463 1.00 90.81 100 PHE A CA 1
ATOM 819 C C . PHE A 1 100 ? -5.154 5.222 12.762 1.00 90.81 100 PHE A C 1
ATOM 821 O O . PHE A 1 100 ? -5.095 4.238 13.485 1.00 90.81 100 PHE A O 1
ATOM 828 N N . LEU A 1 101 ? -4.608 6.391 13.117 1.00 88.88 101 LEU A N 1
ATOM 829 C CA . LEU A 1 101 ? -3.897 6.565 14.390 1.00 88.88 101 LEU A CA 1
ATOM 830 C C . LEU A 1 101 ? -4.805 6.388 15.614 1.00 88.88 101 LEU A C 1
ATOM 832 O O . LEU A 1 101 ? -4.318 5.979 16.662 1.00 88.88 101 LEU A O 1
ATOM 836 N N . GLN A 1 102 ? -6.097 6.711 15.502 1.00 90.81 102 GLN A N 1
ATOM 837 C CA . GLN A 1 102 ? -7.075 6.481 16.570 1.00 90.81 102 GLN A CA 1
ATOM 838 C C . GLN A 1 102 ? -7.378 4.996 16.791 1.00 90.81 102 GLN A C 1
ATOM 840 O O . GLN A 1 102 ? -7.790 4.644 17.889 1.00 90.81 102 GLN A O 1
ATOM 845 N N . HIS A 1 103 ? -7.150 4.162 15.775 1.00 92.38 103 HIS A N 1
ATOM 846 C CA . HIS A 1 103 ? -7.429 2.726 15.780 1.00 92.38 103 HIS A CA 1
ATOM 847 C C . HIS A 1 103 ? -6.156 1.887 15.586 1.00 92.38 103 HIS A C 1
ATOM 849 O O . HIS A 1 103 ? -6.195 0.791 15.027 1.00 92.38 103 HIS A O 1
ATOM 855 N N . GLN A 1 104 ? -4.990 2.438 15.942 1.00 90.31 104 GLN A N 1
ATOM 856 C CA . GLN A 1 104 ? -3.705 1.837 15.588 1.00 90.31 104 GLN A CA 1
ATOM 857 C C . GLN A 1 104 ? -3.522 0.464 16.247 1.00 90.31 104 GLN A C 1
ATOM 859 O O . GLN A 1 104 ? -3.015 -0.447 15.596 1.00 90.31 104 GLN A O 1
ATOM 864 N N . ASP A 1 105 ? -3.949 0.310 17.501 1.00 90.19 105 ASP A N 1
ATOM 865 C CA . ASP A 1 105 ? -3.796 -0.935 18.257 1.00 90.19 105 ASP A CA 1
ATOM 866 C C . ASP A 1 105 ? -4.665 -2.050 17.655 1.00 90.19 105 ASP A C 1
ATOM 868 O O . ASP A 1 105 ? -4.194 -3.170 17.436 1.00 90.19 105 ASP A O 1
ATOM 872 N N . GLU A 1 106 ? -5.910 -1.729 17.292 1.00 91.56 106 GLU A N 1
ATOM 873 C CA . GLU A 1 106 ? -6.822 -2.645 16.610 1.00 91.56 106 GLU A CA 1
ATOM 874 C C . GLU A 1 106 ? -6.271 -3.034 15.233 1.00 91.56 106 GLU A C 1
ATOM 876 O O . GLU A 1 106 ? -6.224 -4.214 14.889 1.00 91.56 106 GLU A O 1
ATOM 881 N N . LEU A 1 107 ? -5.771 -2.065 14.462 1.00 91.19 107 LEU A N 1
ATOM 882 C CA . LEU A 1 107 ? -5.191 -2.310 13.140 1.00 91.19 107 LEU A CA 1
ATOM 883 C C . LEU A 1 107 ? -3.922 -3.167 13.196 1.00 91.19 107 LEU A C 1
ATOM 885 O O . LEU A 1 107 ? -3.709 -3.994 12.312 1.00 91.19 107 LEU A O 1
ATOM 889 N N . ILE A 1 108 ? -3.086 -2.997 14.224 1.00 89.25 108 ILE A N 1
ATOM 890 C CA . ILE A 1 108 ? -1.920 -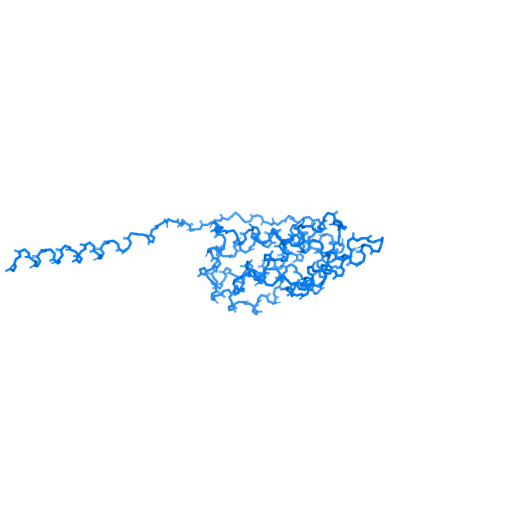3.859 14.456 1.00 89.25 108 ILE A CA 1
ATOM 891 C C . ILE A 1 108 ? -2.374 -5.294 14.745 1.00 89.25 108 ILE A C 1
ATOM 893 O O . ILE A 1 108 ? -1.802 -6.230 14.191 1.00 89.25 108 ILE A O 1
ATOM 897 N N . SER A 1 109 ? -3.425 -5.478 15.551 1.00 88.19 109 SER A N 1
ATOM 898 C CA . SER A 1 109 ? -3.947 -6.814 15.880 1.00 88.19 109 SER A CA 1
ATOM 899 C C . SER A 1 109 ? -4.528 -7.563 14.672 1.00 88.19 109 SER A C 1
ATOM 901 O O . SER A 1 109 ? -4.509 -8.792 14.635 1.00 88.19 109 SER A O 1
ATOM 903 N N . LEU A 1 110 ? -4.995 -6.829 13.657 1.00 88.38 110 LEU A N 1
ATOM 904 C CA . LEU A 1 110 ? -5.535 -7.391 12.417 1.00 88.38 110 LEU A CA 1
ATOM 905 C C . LEU A 1 110 ? -4.467 -7.733 11.377 1.00 88.38 110 LEU A C 1
ATOM 907 O O . LEU A 1 110 ? -4.799 -8.328 10.356 1.00 88.38 110 LEU A O 1
ATOM 911 N N . HIS A 1 111 ? -3.198 -7.395 11.615 1.00 83.94 111 HIS A N 1
ATOM 912 C CA . HIS A 1 111 ? -2.134 -7.571 10.626 1.00 83.94 111 HIS A CA 1
ATOM 913 C C . HIS A 1 111 ? -2.020 -9.015 10.112 1.00 83.94 111 HIS A C 1
ATOM 915 O O . HIS A 1 111 ? -1.877 -9.224 8.911 1.00 83.94 111 HIS A O 1
ATOM 921 N N . GLU A 1 112 ? -2.132 -10.012 10.994 1.00 82.50 112 GLU A N 1
ATOM 922 C CA . GLU A 1 112 ? -2.099 -11.424 10.589 1.00 82.50 112 GLU A CA 1
ATOM 923 C C . GLU A 1 112 ? -3.354 -11.829 9.803 1.00 82.50 112 GLU A C 1
ATOM 925 O O . GLU A 1 112 ? -3.245 -12.547 8.816 1.00 82.50 112 GLU A O 1
ATOM 930 N N . GLN A 1 113 ? -4.533 -11.316 10.173 1.00 85.25 113 GLN A N 1
ATOM 931 C CA . GLN A 1 113 ? -5.788 -11.587 9.454 1.00 85.25 113 GLN A CA 1
ATOM 932 C C . GLN A 1 113 ? -5.793 -10.959 8.057 1.00 85.25 113 GLN A C 1
ATOM 934 O O . GLN A 1 113 ? -6.407 -11.481 7.132 1.00 85.25 113 GLN A O 1
ATOM 939 N N . PHE A 1 114 ? -5.091 -9.840 7.880 1.00 88.56 114 PHE A N 1
ATOM 940 C CA . PHE A 1 114 ? -4.935 -9.208 6.576 1.00 88.56 114 PHE A CA 1
ATOM 941 C C . PHE A 1 114 ? -4.169 -10.078 5.583 1.00 88.56 114 PHE A C 1
ATOM 943 O O . PHE A 1 114 ? 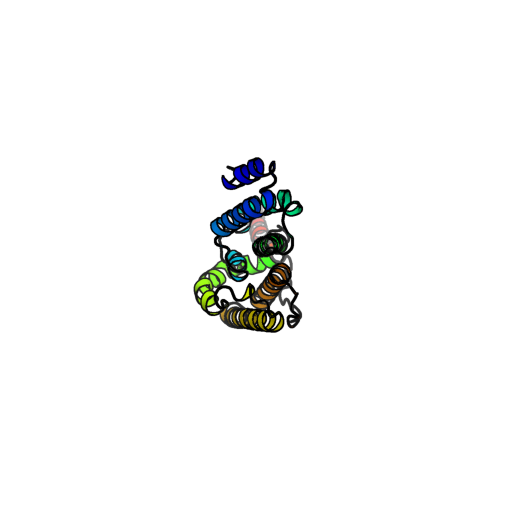-4.479 -10.012 4.397 1.00 88.56 114 PHE A O 1
ATOM 950 N N . ALA A 1 115 ? -3.262 -10.939 6.051 1.00 86.94 115 ALA A N 1
ATOM 951 C CA . ALA A 1 115 ? -2.560 -11.875 5.179 1.00 86.94 115 ALA A CA 1
ATOM 952 C C . ALA A 1 115 ? -3.509 -12.900 4.525 1.00 86.94 115 ALA A C 1
ATOM 954 O O . ALA A 1 115 ? -3.242 -13.346 3.412 1.00 86.94 115 ALA A O 1
ATOM 955 N N . ASP A 1 116 ? -4.641 -13.233 5.161 1.00 89.50 116 ASP A N 1
ATOM 956 C CA . ASP A 1 116 ? -5.657 -14.125 4.578 1.00 89.50 116 ASP A CA 1
ATOM 957 C C . ASP A 1 116 ? -6.427 -13.465 3.420 1.00 89.50 116 ASP A C 1
ATOM 959 O O . ASP A 1 116 ? -7.021 -14.155 2.588 1.00 89.50 116 ASP A O 1
ATOM 963 N N . CYS A 1 117 ? -6.418 -12.129 3.360 1.00 92.25 117 CYS A N 1
ATOM 964 C CA . CYS A 1 117 ? -7.037 -11.351 2.292 1.00 92.25 117 CYS A CA 1
ATOM 965 C C . CYS A 1 117 ? -6.097 -11.076 1.115 1.00 92.25 117 CYS A C 1
ATOM 967 O O . CYS A 1 117 ? -6.573 -10.608 0.079 1.00 92.25 117 CYS A O 1
ATOM 969 N N . ASP A 1 118 ? -4.792 -11.320 1.262 1.00 90.25 118 ASP A N 1
ATOM 970 C CA . ASP A 1 118 ? -3.809 -11.019 0.226 1.00 90.25 118 ASP A CA 1
ATOM 971 C C . ASP A 1 118 ? -4.094 -11.816 -1.055 1.00 90.25 118 ASP A C 1
ATOM 973 O O . ASP A 1 118 ? -4.512 -12.981 -1.040 1.00 90.25 118 ASP A O 1
ATOM 977 N N . GLY A 1 119 ? -3.851 -11.185 -2.206 1.00 87.56 119 GLY A N 1
ATOM 978 C CA . GLY A 1 119 ? -3.948 -11.878 -3.479 1.00 87.56 119 GLY A CA 1
ATOM 979 C C . GLY A 1 119 ? -2.915 -12.999 -3.603 1.00 87.56 119 GLY A C 1
ATOM 980 O O . GLY A 1 119 ? -1.897 -13.046 -2.912 1.00 87.56 119 GLY A O 1
ATOM 981 N N . LYS A 1 120 ? -3.142 -13.907 -4.559 1.00 87.56 120 LYS A N 1
ATOM 982 C CA . LYS A 1 120 ? -2.137 -14.925 -4.910 1.00 87.56 120 LYS A CA 1
ATOM 983 C C . LYS A 1 120 ? -0.808 -14.252 -5.276 1.00 87.56 120 LYS A C 1
ATOM 985 O O . LYS A 1 120 ? -0.843 -13.185 -5.881 1.00 87.56 120 LYS A O 1
ATOM 990 N N . PRO A 1 121 ? 0.351 -14.881 -5.026 1.00 85.25 121 PRO A N 1
ATOM 991 C CA . PRO A 1 121 ? 1.629 -14.340 -5.479 1.00 85.25 121 PRO A CA 1
ATOM 992 C C . PRO A 1 121 ? 1.573 -13.899 -6.949 1.00 85.25 121 PRO A C 1
ATOM 994 O O . PRO A 1 121 ? 1.029 -14.614 -7.795 1.00 85.25 121 PRO A O 1
ATOM 997 N N . ASP A 1 122 ? 2.078 -12.696 -7.217 1.00 82.94 122 ASP A N 1
ATOM 998 C CA . ASP A 1 122 ? 2.168 -12.075 -8.545 1.00 82.94 122 ASP A CA 1
ATOM 999 C C . ASP A 1 122 ? 0.827 -11.847 -9.271 1.00 82.94 122 ASP A C 1
ATOM 1001 O O . ASP A 1 122 ? 0.803 -11.566 -10.471 1.00 82.94 122 ASP A O 1
ATOM 1005 N N . TRP A 1 123 ? -0.313 -11.909 -8.569 1.00 83.50 123 TRP A N 1
ATOM 1006 C CA . TRP A 1 123 ? -1.637 -11.712 -9.178 1.00 83.50 123 TRP A CA 1
ATOM 1007 C C . TRP A 1 123 ? -1.731 -10.397 -9.968 1.00 83.50 123 TRP A C 1
ATOM 1009 O O . TRP A 1 123 ? -2.317 -10.356 -11.048 1.00 83.50 123 TRP A O 1
ATOM 1019 N N . TYR A 1 124 ? -1.094 -9.337 -9.469 1.00 79.38 124 TYR A N 1
ATOM 1020 C CA . TYR A 1 124 ? -1.112 -7.993 -10.042 1.00 79.38 124 TYR A CA 1
ATOM 1021 C C . TYR A 1 124 ? -0.192 -7.830 -11.274 1.00 79.38 124 TYR A C 1
ATOM 1023 O O . TYR A 1 124 ? -0.199 -6.777 -11.923 1.00 79.38 124 TYR A O 1
ATOM 1031 N N . GLU A 1 125 ? 0.567 -8.874 -11.629 1.00 82.44 125 GLU A N 1
ATOM 1032 C CA . GLU A 1 125 ? 1.305 -8.989 -12.893 1.00 82.44 125 GLU A CA 1
ATOM 1033 C C . GLU A 1 125 ? 0.474 -9.625 -14.019 1.00 82.44 125 GLU A C 1
ATOM 1035 O O . GLU A 1 125 ? 0.893 -9.621 -15.181 1.00 82.44 125 GLU A O 1
ATOM 1040 N N . ASN A 1 126 ? -0.716 -10.156 -13.709 1.00 73.25 126 ASN A N 1
ATOM 1041 C CA . ASN A 1 126 ? -1.582 -10.792 -14.695 1.00 73.25 126 ASN A CA 1
ATOM 1042 C C . ASN A 1 126 ? -1.902 -9.828 -15.851 1.00 73.25 126 ASN A C 1
ATOM 1044 O O . ASN A 1 126 ? -2.376 -8.713 -15.659 1.00 73.25 126 ASN A O 1
ATOM 1048 N N . MET A 1 127 ? -1.671 -10.256 -17.092 1.00 69.31 127 MET A N 1
ATOM 1049 C CA . MET A 1 127 ? -1.914 -9.409 -18.266 1.00 69.31 127 MET A CA 1
ATOM 1050 C C . MET A 1 127 ? -3.407 -9.263 -18.606 1.00 69.31 127 MET A C 1
ATOM 1052 O O . MET A 1 127 ? -3.780 -8.388 -19.394 1.00 69.31 127 MET A O 1
ATOM 1056 N N . ASN A 1 128 ? -4.275 -10.102 -18.029 1.00 85.19 128 ASN A N 1
ATOM 1057 C CA . ASN A 1 128 ? -5.718 -10.011 -18.205 1.00 85.19 128 ASN A CA 1
ATOM 1058 C C . ASN A 1 128 ? -6.322 -8.985 -17.234 1.00 85.19 128 ASN A C 1
ATOM 1060 O O . ASN A 1 128 ? -6.495 -9.246 -16.046 1.00 85.19 128 ASN A O 1
ATOM 1064 N N . ALA A 1 129 ? -6.703 -7.830 -17.780 1.00 81.56 129 ALA A N 1
ATOM 1065 C CA . ALA A 1 129 ? -7.279 -6.726 -17.017 1.00 81.56 129 ALA A CA 1
ATOM 1066 C C . ALA A 1 129 ? -8.587 -7.078 -16.284 1.00 81.56 129 ALA A C 1
ATOM 1068 O O . ALA A 1 129 ? -8.841 -6.524 -15.219 1.00 81.56 129 ALA A O 1
ATOM 1069 N N . SER A 1 130 ? -9.414 -7.979 -16.824 1.00 84.75 130 SER A N 1
ATOM 1070 C CA . SER A 1 130 ? -10.663 -8.383 -16.166 1.00 84.75 130 SER A CA 1
ATOM 1071 C C . SER A 1 130 ? -10.381 -9.191 -14.904 1.00 84.75 130 SER A C 1
ATOM 1073 O O . SER A 1 130 ? -10.930 -8.870 -13.855 1.00 84.75 130 SER A O 1
ATOM 1075 N N . ASN A 1 131 ? -9.465 -10.160 -14.991 1.00 87.31 131 ASN A N 1
ATOM 1076 C CA . ASN A 1 131 ? -9.068 -10.976 -13.843 1.00 87.31 131 ASN A CA 1
ATOM 1077 C C . ASN A 1 131 ? -8.377 -10.118 -12.776 1.00 87.31 131 ASN A C 1
ATOM 1079 O O . ASN A 1 131 ? -8.727 -10.216 -11.609 1.00 87.31 131 ASN A O 1
ATOM 1083 N N . LEU A 1 132 ? -7.487 -9.200 -13.184 1.00 88.31 132 LEU A N 1
ATOM 1084 C CA . LEU A 1 132 ? -6.868 -8.233 -12.269 1.00 88.31 132 LEU A CA 1
ATOM 1085 C C . LEU A 1 132 ? -7.908 -7.443 -11.469 1.00 88.31 132 LEU A C 1
ATOM 1087 O O . LEU A 1 132 ? -7.766 -7.262 -10.265 1.00 88.31 132 LEU A O 1
ATOM 1091 N N . CYS A 1 133 ? -8.950 -6.942 -12.132 1.00 90.06 133 CYS A N 1
ATOM 1092 C CA . CYS A 1 133 ? -9.970 -6.164 -11.442 1.00 90.06 133 CYS A CA 1
ATOM 1093 C C . CYS A 1 133 ? -10.861 -7.009 -10.538 1.00 90.06 133 CYS A C 1
ATOM 1095 O O . CYS A 1 133 ? -11.328 -6.501 -9.522 1.00 90.06 133 CYS A O 1
ATOM 1097 N N . GLU A 1 134 ? -11.121 -8.260 -10.900 1.00 90.69 134 GLU A N 1
ATOM 1098 C CA . GLU A 1 134 ? -11.848 -9.194 -10.046 1.00 90.69 134 GLU A CA 1
ATOM 1099 C C . GLU A 1 134 ? -11.038 -9.536 -8.791 1.00 90.69 134 GLU A C 1
ATOM 1101 O O . GLU A 1 134 ? -11.542 -9.362 -7.683 1.00 90.69 134 GLU A O 1
ATOM 1106 N N . ASP A 1 135 ? -9.762 -9.891 -8.951 1.00 91.56 135 ASP A N 1
ATOM 1107 C CA . ASP A 1 135 ? -8.843 -10.168 -7.844 1.00 91.56 135 ASP A CA 1
ATOM 1108 C C . ASP A 1 135 ? -8.732 -8.951 -6.909 1.00 91.56 135 ASP A C 1
ATOM 1110 O O . ASP A 1 135 ? -8.956 -9.068 -5.704 1.00 91.56 135 ASP A O 1
ATOM 1114 N N . ALA A 1 136 ? -8.520 -7.749 -7.462 1.00 92.19 136 ALA A N 1
ATOM 1115 C CA . ALA A 1 136 ? -8.452 -6.511 -6.684 1.00 92.19 136 ALA A CA 1
ATOM 1116 C C . ALA A 1 136 ? -9.739 -6.227 -5.891 1.00 92.19 136 ALA A C 1
ATOM 1118 O O . ALA A 1 136 ? -9.678 -5.714 -4.773 1.00 92.19 136 ALA A O 1
ATOM 1119 N N . LYS A 1 137 ? -10.911 -6.529 -6.464 1.00 92.69 137 LYS A N 1
ATOM 1120 C CA . LYS A 1 137 ? -12.205 -6.365 -5.786 1.00 92.69 137 LYS A CA 1
ATOM 1121 C C . LYS A 1 137 ? -12.388 -7.388 -4.672 1.00 92.69 137 LYS A C 1
ATOM 1123 O O . LYS A 1 137 ? -12.894 -7.024 -3.617 1.00 92.69 137 LYS A O 1
ATOM 1128 N N . ASN A 1 138 ? -11.972 -8.632 -4.888 1.00 93.06 138 ASN A N 1
ATOM 1129 C CA . ASN A 1 138 ? -12.066 -9.687 -3.882 1.00 93.06 138 ASN A CA 1
ATOM 1130 C C . ASN A 1 138 ? -11.193 -9.369 -2.660 1.00 93.06 138 ASN A C 1
ATOM 1132 O O . ASN A 1 138 ? -11.683 -9.441 -1.535 1.00 93.06 138 ASN A O 1
ATOM 1136 N N . ILE A 1 139 ? -9.954 -8.923 -2.889 1.00 94.00 139 ILE A N 1
ATOM 1137 C CA . ILE A 1 139 ? -9.028 -8.474 -1.836 1.00 94.00 139 ILE A CA 1
ATOM 1138 C C . ILE A 1 139 ? -9.628 -7.292 -1.064 1.00 94.00 139 ILE A C 1
ATOM 1140 O O . ILE A 1 139 ? -9.700 -7.310 0.164 1.00 94.00 139 ILE A O 1
ATOM 1144 N N . LEU A 1 140 ? -10.126 -6.279 -1.784 1.00 93.75 140 LEU A N 1
ATOM 1145 C CA . LEU A 1 140 ? -10.765 -5.111 -1.178 1.00 93.75 140 LEU A CA 1
ATOM 1146 C C . LEU A 1 140 ? -11.958 -5.497 -0.293 1.00 93.75 140 LEU A C 1
ATOM 1148 O O . LEU A 1 140 ? -12.043 -5.033 0.841 1.00 93.75 140 LEU A O 1
ATOM 1152 N N . ASN A 1 141 ? -12.861 -6.341 -0.797 1.00 93.19 141 ASN A N 1
ATOM 1153 C CA . ASN A 1 141 ? -14.039 -6.782 -0.052 1.00 93.19 141 ASN A CA 1
ATOM 1154 C C . ASN A 1 141 ? -13.646 -7.557 1.215 1.00 93.19 141 ASN A C 1
ATOM 1156 O O . ASN A 1 141 ? -14.235 -7.330 2.265 1.00 93.19 141 ASN A O 1
ATOM 1160 N N . CYS A 1 142 ? -12.622 -8.413 1.138 1.00 94.31 142 CYS A N 1
ATOM 1161 C CA . CYS A 1 142 ? -12.113 -9.146 2.296 1.00 94.31 142 CYS A CA 1
ATOM 1162 C C . CYS A 1 142 ? -11.618 -8.197 3.400 1.00 94.31 142 CYS A C 1
ATOM 1164 O O . CYS A 1 142 ? -12.033 -8.322 4.555 1.00 94.31 142 CYS A O 1
ATOM 1166 N N . TYR A 1 143 ? -10.807 -7.190 3.044 1.00 93.69 143 TYR A N 1
ATOM 1167 C CA . TYR A 1 143 ? -10.373 -6.175 4.008 1.00 93.69 143 TYR A CA 1
ATOM 1168 C C . TYR A 1 143 ? -11.540 -5.361 4.568 1.00 93.69 143 TYR A C 1
ATOM 1170 O O . TYR A 1 143 ? -11.564 -5.087 5.766 1.00 93.69 143 TYR A O 1
ATOM 1178 N N . GLU A 1 144 ? -12.500 -4.961 3.728 1.00 92.88 144 GLU A N 1
ATOM 1179 C CA . GLU A 1 144 ? -13.676 -4.206 4.171 1.00 92.88 144 GLU A CA 1
ATOM 1180 C C . GLU A 1 144 ? -14.502 -4.975 5.201 1.00 92.88 144 GLU A C 1
ATOM 1182 O O . GLU A 1 144 ? -14.894 -4.398 6.219 1.00 92.88 144 GLU A O 1
ATOM 1187 N N . ASP A 1 145 ? -14.747 -6.261 4.951 1.00 92.06 145 ASP A N 1
ATOM 1188 C CA . ASP A 1 145 ? -15.528 -7.119 5.836 1.00 92.06 145 ASP A CA 1
ATOM 1189 C C . ASP A 1 145 ? -14.815 -7.303 7.183 1.00 92.06 145 ASP A C 1
ATOM 1191 O O . ASP A 1 145 ? -15.434 -7.121 8.236 1.00 92.06 145 ASP A O 1
ATOM 1195 N N . ALA A 1 146 ? -13.504 -7.577 7.164 1.00 92.19 146 ALA A N 1
ATOM 1196 C CA . ALA A 1 146 ? -12.693 -7.699 8.375 1.00 92.19 146 ALA A CA 1
ATOM 1197 C C . ALA A 1 146 ? -12.672 -6.388 9.180 1.00 92.19 146 ALA A C 1
ATOM 1199 O O . ALA A 1 146 ? -12.981 -6.370 10.371 1.00 92.19 146 ALA A O 1
ATOM 1200 N N . LEU A 1 147 ? -12.383 -5.262 8.525 1.00 93.62 147 LEU A N 1
ATOM 1201 C CA . LEU A 1 147 ? -12.306 -3.956 9.178 1.00 93.62 147 LEU A CA 1
ATOM 1202 C C . LEU A 1 147 ? -13.651 -3.490 9.722 1.00 93.62 147 LEU A C 1
ATOM 1204 O O . LEU A 1 147 ? -13.705 -2.971 10.836 1.00 93.62 147 LEU A O 1
ATOM 1208 N N . CYS A 1 148 ? -14.741 -3.649 8.966 1.00 92.75 148 CYS A N 1
ATOM 1209 C CA . CYS A 1 148 ? -16.048 -3.214 9.444 1.00 92.75 148 CYS A CA 1
ATOM 1210 C C . CYS A 1 148 ? -16.510 -4.044 10.646 1.00 92.75 148 CYS A C 1
ATOM 1212 O O . CYS A 1 148 ? -17.121 -3.489 11.561 1.00 92.75 148 CYS A O 1
ATOM 1214 N N . LYS A 1 149 ? -16.188 -5.342 10.662 1.00 92.19 149 LYS A N 1
ATOM 1215 C CA . LYS A 1 149 ? -16.520 -6.248 11.761 1.00 92.19 149 LYS A CA 1
ATOM 1216 C C . LYS A 1 149 ? -15.714 -5.967 13.032 1.00 92.19 149 LYS A C 1
ATOM 1218 O O . LYS A 1 149 ? -16.298 -5.973 14.111 1.00 92.19 149 LYS A O 1
ATOM 1223 N N . GLU A 1 150 ? -14.408 -5.743 12.907 1.00 92.62 150 GLU A N 1
ATOM 1224 C CA . GLU A 1 150 ? -13.489 -5.722 14.056 1.00 92.62 150 GLU A CA 1
ATOM 1225 C C . GLU A 1 150 ? -13.179 -4.304 14.572 1.00 92.62 150 GLU A C 1
ATOM 1227 O O . GLU A 1 150 ? -12.904 -4.131 15.756 1.00 92.62 150 GLU A O 1
ATOM 1232 N N . VAL A 1 151 ? -13.250 -3.276 13.715 1.00 92.88 151 VAL A N 1
ATOM 1233 C CA . VAL A 1 151 ? -12.890 -1.885 14.073 1.00 92.88 151 VAL A CA 1
ATOM 1234 C C . VAL A 1 151 ? -14.055 -0.925 13.842 1.00 92.88 151 VAL A C 1
ATOM 1236 O O . VAL A 1 151 ? -14.409 -0.123 14.704 1.00 92.88 151 VAL A O 1
ATOM 1239 N N . GLY A 1 152 ? -14.668 -1.005 12.662 1.00 92.00 152 GLY A N 1
ATOM 1240 C CA . GLY A 1 152 ? -15.816 -0.198 12.273 1.00 92.00 152 GLY A CA 1
ATOM 1241 C C . GLY A 1 152 ? -15.792 0.213 10.803 1.00 92.00 152 GLY A C 1
ATOM 1242 O O . GLY A 1 152 ? -14.750 0.493 10.207 1.00 92.00 152 GLY A O 1
ATOM 1243 N N . CYS A 1 153 ? -16.982 0.304 10.209 1.00 90.56 153 CYS A N 1
ATOM 1244 C CA . CYS A 1 153 ? -17.152 0.588 8.782 1.00 90.56 153 CYS A CA 1
ATOM 1245 C C . CYS A 1 153 ? -16.535 1.927 8.325 1.00 90.56 153 CYS A C 1
ATOM 1247 O O . CYS A 1 153 ? -16.111 2.033 7.180 1.00 90.56 153 CYS A O 1
ATOM 1249 N N . GLY A 1 154 ? -16.412 2.936 9.196 1.00 89.50 154 GLY A N 1
ATOM 1250 C CA . GLY A 1 154 ? -15.733 4.192 8.840 1.00 89.50 154 GLY A CA 1
ATOM 1251 C C . GLY A 1 154 ? -14.229 4.019 8.575 1.00 89.50 154 GLY A C 1
ATOM 1252 O O . GLY A 1 154 ? -13.677 4.665 7.682 1.00 89.50 154 GLY A O 1
ATOM 1253 N N . VAL A 1 155 ? -13.570 3.114 9.309 1.00 91.50 155 VAL A N 1
ATOM 1254 C CA . VAL A 1 155 ? -12.162 2.746 9.080 1.00 91.50 155 VAL A CA 1
ATOM 1255 C C . VAL A 1 155 ? -12.042 1.910 7.809 1.00 91.50 155 VAL A C 1
ATOM 1257 O O . VAL A 1 155 ? -11.148 2.165 7.002 1.00 91.50 155 VAL A O 1
ATOM 1260 N N . ALA A 1 156 ? -12.981 0.984 7.588 1.00 92.38 156 ALA A N 1
ATOM 1261 C CA . ALA A 1 156 ? -13.066 0.207 6.353 1.00 92.38 156 ALA A CA 1
ATOM 1262 C C . ALA A 1 156 ? -13.185 1.117 5.118 1.00 92.38 156 ALA A C 1
ATOM 1264 O O . ALA A 1 156 ? -12.398 0.993 4.189 1.00 92.38 156 ALA A O 1
ATOM 1265 N N . GLU A 1 157 ? -14.080 2.109 5.131 1.00 90.81 157 GLU A N 1
ATOM 1266 C CA . GLU A 1 157 ? -14.240 3.064 4.024 1.00 90.81 157 GLU A CA 1
ATOM 1267 C C . GLU A 1 157 ? -12.962 3.881 3.756 1.00 90.81 157 GLU A C 1
ATOM 1269 O O . GLU A 1 157 ? -12.580 4.101 2.601 1.00 90.81 157 GLU A O 1
ATOM 1274 N N . ALA A 1 158 ? -12.273 4.322 4.814 1.00 91.56 158 ALA A N 1
ATOM 1275 C CA . ALA A 1 158 ? -10.990 5.009 4.693 1.00 91.56 158 ALA A CA 1
ATOM 1276 C C . ALA A 1 158 ? -9.908 4.098 4.089 1.00 91.56 158 ALA A C 1
ATOM 1278 O O . ALA A 1 158 ? -9.146 4.541 3.223 1.00 91.56 158 ALA A O 1
ATOM 1279 N N . TRP A 1 159 ? -9.847 2.835 4.523 1.00 92.69 159 TRP A N 1
ATOM 1280 C CA . TRP A 1 159 ? -8.914 1.831 4.009 1.00 92.69 159 TRP A CA 1
ATOM 1281 C C . TRP A 1 159 ? -9.162 1.575 2.528 1.00 92.69 159 TRP A C 1
ATOM 1283 O O . TRP A 1 159 ? -8.240 1.680 1.718 1.00 92.69 159 TRP A O 1
ATOM 1293 N N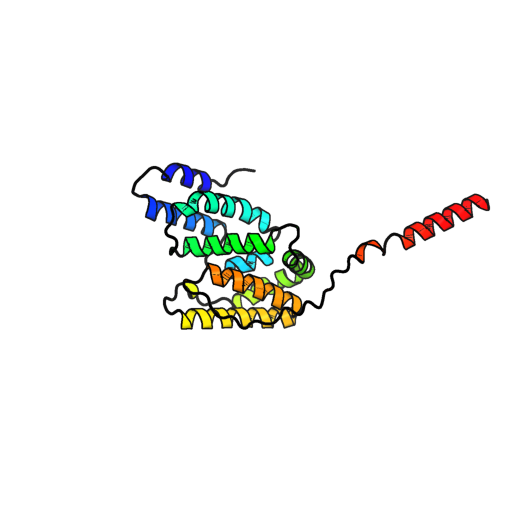 . SER A 1 160 ? -10.422 1.360 2.159 1.00 92.50 160 SER A N 1
ATOM 1294 C CA . SER A 1 160 ? -10.857 1.153 0.784 1.00 92.50 160 SER A CA 1
ATOM 1295 C C . SER A 1 160 ? -10.498 2.302 -0.126 1.00 92.50 160 SER A C 1
ATOM 1297 O O . SER A 1 160 ? -9.999 2.082 -1.227 1.00 92.50 160 SER A O 1
ATOM 1299 N N . PHE A 1 161 ? -10.702 3.539 0.330 1.00 92.06 161 PHE A N 1
ATOM 1300 C CA . PHE A 1 161 ? -10.293 4.706 -0.436 1.00 92.06 161 PHE A CA 1
ATOM 1301 C C . PHE A 1 161 ? -8.791 4.665 -0.747 1.00 92.06 161 PHE A C 1
ATOM 1303 O O . PHE A 1 161 ? -8.405 4.827 -1.904 1.00 92.06 161 PHE A O 1
ATOM 1310 N N . ILE A 1 162 ? -7.939 4.419 0.253 1.00 93.12 162 ILE A N 1
ATOM 1311 C CA . ILE A 1 162 ? -6.485 4.353 0.043 1.00 93.12 162 ILE A CA 1
ATOM 1312 C C . ILE A 1 162 ? -6.115 3.178 -0.867 1.00 93.12 162 ILE A C 1
ATOM 1314 O O . ILE A 1 162 ? -5.347 3.379 -1.810 1.00 93.12 162 ILE A O 1
ATOM 1318 N N . PHE A 1 163 ? -6.695 1.997 -0.645 1.00 93.94 163 PHE A N 1
ATOM 1319 C CA . PHE A 1 163 ? -6.464 0.811 -1.470 1.00 93.94 163 PHE A CA 1
ATOM 1320 C C . PHE A 1 163 ? -6.768 1.096 -2.941 1.00 93.94 163 PHE A C 1
ATOM 1322 O O . PHE A 1 163 ? -5.917 0.901 -3.802 1.00 93.94 163 PHE A O 1
ATOM 1329 N N . GLN A 1 164 ? -7.937 1.663 -3.242 1.00 93.31 164 GLN A N 1
ATOM 1330 C CA . GLN A 1 164 ? -8.322 2.012 -4.612 1.00 93.31 164 GLN A CA 1
ATOM 1331 C C . GLN A 1 164 ? -7.342 3.004 -5.254 1.00 93.31 164 GLN A C 1
ATOM 1333 O O . GLN A 1 164 ? -6.991 2.868 -6.427 1.00 93.31 164 GLN A O 1
ATOM 1338 N N . GLN A 1 165 ? -6.860 3.993 -4.492 1.00 93.06 165 GLN A N 1
ATOM 1339 C CA . GLN A 1 165 ? -5.857 4.941 -4.984 1.00 93.06 165 GLN A CA 1
ATOM 1340 C C . GLN A 1 165 ? -4.511 4.264 -5.279 1.00 93.06 165 GLN A C 1
ATOM 1342 O O . GLN A 1 165 ? -3.870 4.621 -6.264 1.00 93.06 165 GLN A O 1
ATOM 1347 N N . ILE A 1 166 ? -4.097 3.291 -4.465 1.00 94.56 166 ILE A N 1
ATOM 1348 C CA . ILE A 1 166 ? -2.902 2.470 -4.705 1.00 94.56 166 ILE A CA 1
ATOM 1349 C C . ILE A 1 166 ? -3.086 1.608 -5.953 1.00 94.56 166 ILE A C 1
ATOM 1351 O O . ILE A 1 166 ? -2.235 1.627 -6.841 1.00 94.56 166 ILE A O 1
ATOM 1355 N N . MET A 1 167 ? -4.213 0.906 -6.067 1.00 93.00 167 MET A N 1
ATOM 1356 C CA . MET A 1 167 ? -4.496 0.029 -7.202 1.00 93.00 167 MET A CA 1
ATOM 1357 C C . MET A 1 167 ? -4.510 0.788 -8.530 1.00 93.00 167 MET A C 1
ATOM 1359 O O . MET A 1 167 ? -3.965 0.301 -9.517 1.00 93.00 167 MET A O 1
ATOM 1363 N N . ASN A 1 168 ? -5.050 2.008 -8.553 1.00 91.19 168 ASN A N 1
ATOM 1364 C CA . ASN A 1 168 ? -5.059 2.849 -9.752 1.00 91.19 168 ASN A CA 1
ATOM 1365 C C . ASN A 1 168 ? -3.656 3.253 -10.238 1.00 91.19 168 ASN A C 1
ATOM 1367 O O . ASN A 1 168 ? -3.491 3.538 -11.422 1.00 91.19 168 ASN A O 1
ATOM 1371 N N . GLU A 1 169 ? -2.655 3.273 -9.355 1.00 92.19 169 GLU A N 1
ATOM 1372 C CA . GLU A 1 169 ? -1.256 3.520 -9.728 1.00 92.19 169 GLU A CA 1
ATOM 1373 C C . GLU A 1 169 ? -0.512 2.224 -10.090 1.00 92.19 169 GLU A C 1
ATOM 1375 O O . GLU A 1 169 ? 0.377 2.237 -10.947 1.00 92.19 169 GLU A O 1
ATOM 1380 N N . THR A 1 170 ? -0.869 1.107 -9.445 1.00 90.31 170 THR A N 1
ATOM 1381 C CA . THR A 1 170 ? -0.206 -0.194 -9.616 1.00 90.31 170 THR A CA 1
ATOM 1382 C C . THR A 1 170 ? -0.638 -0.918 -10.891 1.00 90.31 170 THR A C 1
ATOM 1384 O O . THR A 1 170 ? 0.191 -1.546 -11.559 1.00 90.31 170 THR A O 1
ATOM 1387 N N . LEU A 1 171 ? -1.921 -0.850 -11.254 1.00 88.19 171 LEU A N 1
ATOM 1388 C CA . LEU A 1 171 ? -2.470 -1.602 -12.380 1.00 88.19 171 LEU A CA 1
ATOM 1389 C C . LEU A 1 171 ? -2.180 -0.926 -13.722 1.00 88.19 171 LEU A C 1
ATOM 1391 O O . LEU A 1 171 ? -2.149 0.294 -13.850 1.00 88.19 171 LEU A O 1
ATOM 1395 N N . ILE A 1 172 ? -2.007 -1.744 -14.764 1.00 83.38 172 ILE A N 1
ATOM 1396 C CA . ILE A 1 172 ? -1.818 -1.249 -16.139 1.00 83.38 172 ILE A CA 1
ATOM 1397 C C . ILE A 1 172 ? -3.087 -0.546 -16.644 1.00 83.38 172 ILE A C 1
ATOM 1399 O O . ILE A 1 172 ? -3.006 0.400 -17.428 1.00 83.38 172 ILE A O 1
ATOM 1403 N N . ARG A 1 173 ? -4.260 -1.016 -16.209 1.00 84.44 173 ARG A N 1
ATOM 1404 C CA . ARG A 1 173 ? -5.558 -0.404 -16.492 1.00 84.44 173 ARG A CA 1
ATOM 1405 C C . ARG A 1 173 ? -6.312 -0.212 -15.175 1.00 84.44 173 ARG A C 1
ATOM 1407 O O . ARG A 1 173 ? -6.338 -1.154 -14.387 1.00 84.44 173 ARG A O 1
ATOM 1414 N N . PRO A 1 174 ? -6.911 0.966 -14.940 1.00 81.44 174 PRO A N 1
ATOM 1415 C CA . PRO A 1 174 ? -7.669 1.218 -13.724 1.00 81.44 174 PRO A CA 1
ATOM 1416 C C . PRO A 1 174 ? -8.919 0.337 -13.677 1.00 81.44 174 PRO A C 1
ATOM 1418 O O . PRO A 1 174 ? -9.527 0.043 -14.711 1.00 81.44 174 PRO A O 1
ATOM 1421 N N . CYS A 1 175 ? -9.301 -0.052 -12.466 1.00 85.69 175 CYS A N 1
ATOM 1422 C CA . CYS A 1 175 ? -10.508 -0.825 -12.216 1.00 85.69 175 CYS A CA 1
ATOM 1423 C C . CYS A 1 175 ? -11.647 0.089 -11.783 1.00 85.69 175 CYS A C 1
ATOM 1425 O O . CYS A 1 175 ? -11.444 1.043 -11.034 1.00 85.69 175 CYS A O 1
ATOM 1427 N N . ASP A 1 176 ? -12.859 -0.238 -12.222 1.00 87.31 176 ASP A N 1
ATOM 1428 C CA . ASP A 1 176 ? -14.065 0.397 -11.706 1.00 87.31 176 ASP A CA 1
ATOM 1429 C C . ASP A 1 176 ? -14.442 -0.259 -10.374 1.00 87.31 176 ASP A C 1
ATOM 1431 O O . ASP A 1 176 ? -15.069 -1.327 -10.334 1.00 87.31 176 ASP A O 1
ATOM 1435 N N . PHE A 1 177 ? -13.945 0.323 -9.284 1.00 83.25 177 PHE A N 1
ATOM 1436 C CA . PHE A 1 177 ? -14.286 -0.098 -7.934 1.00 83.25 177 PHE A CA 1
ATOM 1437 C C . PHE A 1 177 ? -15.672 0.434 -7.562 1.00 83.25 177 PHE A C 1
ATOM 1439 O O . PHE A 1 177 ? -15.982 1.590 -7.855 1.00 83.25 177 PHE A O 1
ATOM 1446 N N . PRO A 1 178 ? -16.513 -0.376 -6.897 1.00 69.88 178 PRO A N 1
ATOM 1447 C CA . PRO A 1 178 ? -17.811 0.095 -6.445 1.00 69.88 178 PRO A CA 1
ATOM 1448 C C . PRO A 1 178 ? -17.617 1.294 -5.511 1.00 69.88 178 PRO A C 1
ATOM 1450 O O . PRO A 1 178 ? -16.974 1.199 -4.466 1.00 69.88 178 PRO A O 1
ATOM 1453 N N . SER A 1 179 ? -18.168 2.443 -5.901 1.00 55.00 179 SER A N 1
ATOM 1454 C CA . SER A 1 179 ? -18.130 3.642 -5.070 1.00 55.00 179 SER A CA 1
ATOM 1455 C C . SER A 1 179 ? -19.093 3.475 -3.895 1.00 55.00 179 SER A C 1
ATOM 1457 O O . SER A 1 179 ? -20.294 3.721 -3.998 1.00 55.00 179 SER A O 1
ATOM 1459 N N . LYS A 1 180 ? -18.574 3.058 -2.740 1.00 56.88 180 LYS A N 1
ATOM 1460 C CA . LYS A 1 180 ? -19.274 3.293 -1.477 1.00 56.88 180 LYS A CA 1
ATOM 1461 C C . LYS A 1 180 ? -19.077 4.770 -1.139 1.00 56.88 180 LYS A C 1
ATOM 1463 O O . LYS A 1 180 ? -17.951 5.242 -0.998 1.00 56.88 180 LYS A O 1
ATOM 1468 N N . GLN A 1 181 ? -20.171 5.535 -1.122 1.00 47.50 181 GLN A N 1
ATOM 1469 C CA . GLN A 1 181 ? -20.129 6.918 -0.651 1.00 47.50 181 GLN A CA 1
ATOM 1470 C C . GLN A 1 181 ? -19.581 6.907 0.769 1.00 47.50 181 GLN A C 1
ATOM 1472 O O . GLN A 1 181 ? -20.162 6.240 1.620 1.00 47.50 181 GLN A O 1
ATOM 1477 N N . ILE A 1 182 ? -18.489 7.636 1.003 1.00 51.78 182 ILE A N 1
ATOM 1478 C CA . ILE A 1 182 ? -17.895 7.726 2.331 1.00 51.78 182 ILE A CA 1
ATOM 1479 C C . ILE A 1 182 ? -18.889 8.464 3.226 1.00 51.78 182 ILE A C 1
ATOM 1481 O O . ILE A 1 182 ? -19.009 9.692 3.151 1.00 51.78 182 ILE A O 1
ATOM 1485 N N . LYS A 1 183 ? -19.641 7.726 4.039 1.00 46.88 183 LYS A N 1
ATOM 1486 C CA . LYS A 1 183 ? -20.528 8.313 5.038 1.00 46.88 183 LYS A CA 1
ATOM 1487 C C . LYS A 1 183 ? -19.713 8.417 6.306 1.00 46.88 183 LYS A C 1
ATOM 1489 O O . LYS A 1 183 ? -19.897 7.623 7.214 1.00 46.88 183 LYS A O 1
ATOM 1494 N N . PHE A 1 184 ? -18.808 9.395 6.365 1.00 48.31 184 PHE A N 1
ATOM 1495 C CA . PHE A 1 184 ? -18.130 9.717 7.617 1.00 48.31 184 PHE A CA 1
ATOM 1496 C C . PHE A 1 184 ? -19.203 10.032 8.674 1.00 48.31 184 PHE A C 1
ATOM 1498 O O . PHE A 1 184 ? -19.898 11.036 8.522 1.00 48.31 184 PHE A O 1
ATOM 1505 N N . PRO A 1 185 ? -19.350 9.231 9.746 1.00 44.16 185 PRO A N 1
ATOM 1506 C CA . PRO A 1 185 ? -20.173 9.625 10.882 1.00 44.16 185 PRO A CA 1
ATOM 1507 C C . PRO A 1 185 ? -19.395 10.548 11.836 1.00 44.16 185 PRO A C 1
ATOM 1509 O O . PRO A 1 185 ? -19.936 10.995 12.840 1.00 44.16 185 PRO A O 1
ATOM 1512 N N . PHE A 1 186 ? -18.126 10.838 11.535 1.00 46.78 186 PHE A N 1
ATOM 1513 C CA . PHE A 1 186 ? -17.265 11.685 12.347 1.00 46.78 186 PHE A CA 1
ATOM 1514 C C . PHE A 1 186 ? -17.268 13.121 11.825 1.00 46.78 186 PHE A C 1
ATOM 1516 O O . PHE A 1 186 ? -16.432 13.511 11.006 1.00 46.78 186 PHE A O 1
ATOM 1523 N N . ASP A 1 187 ? -18.182 13.927 12.363 1.00 37.84 187 ASP A N 1
ATOM 1524 C CA . ASP A 1 187 ? -17.852 15.321 12.634 1.00 37.84 187 ASP A CA 1
ATOM 1525 C C . ASP A 1 187 ? -16.676 15.301 13.614 1.00 37.84 187 ASP A C 1
ATOM 1527 O O . ASP A 1 187 ? -16.829 15.014 14.799 1.00 37.84 187 ASP A O 1
ATOM 1531 N N . ILE A 1 188 ? -15.469 15.584 13.125 1.00 43.91 188 ILE A N 1
ATOM 1532 C CA . ILE A 1 188 ? -14.389 16.016 14.011 1.00 43.91 188 ILE A CA 1
ATOM 1533 C C . ILE A 1 188 ? -14.706 17.477 14.343 1.00 43.91 188 ILE A C 1
ATOM 1535 O O . ILE A 1 188 ? -14.061 18.396 13.834 1.00 43.91 188 ILE A O 1
ATOM 1539 N N . SER A 1 189 ? -15.750 17.704 15.145 1.00 37.66 189 SER A N 1
ATOM 1540 C CA . SER A 1 189 ? -15.866 18.962 15.863 1.00 37.66 189 SER A CA 1
ATOM 1541 C C . SER A 1 189 ? -14.625 19.075 16.751 1.00 37.66 189 SER A C 1
ATOM 1543 O O . SER A 1 189 ? -14.132 18.101 17.324 1.00 37.66 189 SER A O 1
ATOM 1545 N N . ASN A 1 190 ? -14.064 20.275 16.835 1.00 35.34 190 ASN A N 1
ATOM 1546 C CA . ASN A 1 190 ? -12.912 20.601 17.677 1.00 35.34 190 ASN A CA 1
ATOM 1547 C C . ASN A 1 190 ? -13.240 20.537 19.191 1.00 35.34 190 ASN A C 1
ATOM 1549 O O . ASN A 1 190 ? -12.669 21.291 19.980 1.00 35.34 190 ASN A O 1
ATOM 1553 N N . ASP A 1 191 ? -14.134 19.653 19.635 1.00 36.53 191 ASP A N 1
ATOM 1554 C CA . ASP A 1 191 ? -14.680 19.685 20.995 1.00 36.53 191 ASP A CA 1
ATOM 1555 C C . ASP A 1 191 ? -13.720 19.168 22.075 1.00 36.53 191 ASP A C 1
ATOM 1557 O O . ASP A 1 191 ? -13.991 19.294 23.268 1.00 36.53 191 ASP A O 1
ATOM 1561 N N . SER A 1 192 ? -12.516 18.724 21.710 1.00 38.06 192 SER A N 1
ATOM 1562 C CA . SER A 1 192 ? -11.461 18.410 22.686 1.00 38.06 192 SER A CA 1
ATOM 1563 C C . SER A 1 192 ? -10.770 19.635 23.320 1.00 38.06 192 SER A C 1
ATOM 1565 O O . SER A 1 192 ? -9.837 19.450 24.098 1.00 38.06 192 SER A O 1
ATOM 1567 N N . VAL A 1 193 ? -11.205 20.878 23.060 1.00 41.44 193 VAL A N 1
ATOM 1568 C CA . VAL A 1 193 ? -10.636 22.081 23.721 1.00 41.44 193 VAL A CA 1
ATOM 1569 C C . VAL A 1 193 ? -11.519 22.642 24.851 1.00 41.44 193 VAL A C 1
ATOM 1571 O O . VAL A 1 193 ? -11.035 23.422 25.669 1.00 41.44 193 VAL A O 1
ATOM 1574 N N . VAL A 1 194 ? -12.779 22.213 25.002 1.00 42.91 194 VAL A N 1
ATOM 1575 C CA . VAL A 1 194 ? -13.696 22.817 26.004 1.00 42.91 194 VAL A CA 1
ATOM 1576 C C . VAL A 1 194 ? -13.811 22.004 27.309 1.00 42.91 194 VAL A C 1
ATOM 1578 O O . VAL A 1 194 ? -14.304 22.502 28.318 1.00 42.91 194 VAL A O 1
ATOM 1581 N N . GLY A 1 195 ? -13.258 20.788 27.368 1.00 34.91 195 GLY A N 1
ATOM 1582 C CA . GLY A 1 195 ? -13.284 19.956 28.584 1.00 34.91 195 GLY A CA 1
ATOM 1583 C C . GLY A 1 195 ? -12.297 20.360 29.693 1.00 34.91 195 GLY A C 1
ATOM 1584 O O . GLY A 1 195 ? -12.495 19.994 30.849 1.00 34.91 195 GLY A O 1
ATOM 1585 N N . PHE A 1 196 ? -11.249 21.131 29.379 1.00 40.19 196 PHE A N 1
ATOM 1586 C CA . PHE A 1 196 ? -10.180 21.468 30.340 1.00 40.19 196 PHE A CA 1
ATOM 1587 C C . PHE A 1 196 ? -10.244 22.897 30.902 1.00 40.19 196 PHE A C 1
ATOM 1589 O O . PHE A 1 196 ? -9.495 23.237 31.822 1.00 40.19 196 PHE A O 1
ATOM 1596 N N . THR A 1 197 ? -11.140 23.747 30.397 1.00 47.72 197 THR A N 1
ATOM 1597 C CA . THR A 1 197 ? -11.287 25.130 30.882 1.00 47.72 197 THR A CA 1
ATOM 1598 C C . THR A 1 197 ? -12.296 25.254 32.025 1.00 47.72 197 THR A C 1
ATOM 1600 O O . THR A 1 197 ? -12.117 26.116 32.882 1.00 47.72 197 THR A O 1
ATOM 1603 N N . HIS A 1 198 ? -13.290 24.363 32.130 1.00 46.47 198 HIS A N 1
ATOM 1604 C CA . HIS A 1 198 ? -14.282 24.425 33.213 1.00 46.47 198 HIS A CA 1
ATOM 1605 C C . HIS A 1 198 ? -13.747 23.963 34.576 1.00 46.47 198 HIS A C 1
ATOM 1607 O O . HIS A 1 198 ? -14.041 24.602 35.587 1.00 46.47 198 HIS A O 1
ATOM 1613 N N . LEU A 1 199 ? -12.909 22.920 34.622 1.00 47.59 199 LEU A N 1
ATOM 1614 C CA . LEU A 1 199 ? -12.292 22.464 35.878 1.00 47.59 199 LEU A CA 1
ATOM 1615 C C . LEU A 1 199 ? -11.277 23.483 36.417 1.00 47.59 199 LEU A C 1
ATOM 1617 O O . LEU A 1 199 ? -11.267 23.768 37.612 1.00 47.59 199 LEU A O 1
ATOM 1621 N N . ASN A 1 200 ? -10.494 24.112 35.535 1.00 51.84 200 ASN A N 1
ATOM 1622 C CA . ASN A 1 200 ? -9.540 25.150 35.932 1.00 51.84 200 ASN A CA 1
ATOM 1623 C C . ASN A 1 200 ? -10.230 26.460 36.345 1.00 51.84 200 ASN A C 1
ATOM 1625 O O . ASN A 1 200 ? -9.818 27.076 37.325 1.00 51.84 200 ASN A O 1
ATOM 1629 N N . ALA A 1 201 ? -11.313 26.866 35.672 1.00 56.06 201 ALA A N 1
ATOM 1630 C CA . ALA A 1 201 ? -12.079 28.045 36.074 1.00 56.06 201 ALA A CA 1
ATOM 1631 C C . ALA A 1 201 ? -12.748 27.860 37.447 1.00 56.06 201 ALA A C 1
ATOM 1633 O O . ALA A 1 201 ? -12.750 28.789 38.252 1.00 56.06 201 ALA A O 1
ATOM 1634 N N . MET A 1 202 ? -13.256 26.659 37.752 1.00 61.44 202 MET A N 1
ATOM 1635 C CA . MET A 1 202 ? -13.865 26.376 39.054 1.00 61.44 202 MET A CA 1
ATOM 1636 C C . MET A 1 202 ? -12.823 26.341 40.186 1.00 61.44 202 MET A C 1
ATOM 1638 O O . MET A 1 202 ? -13.074 26.888 41.258 1.00 61.44 202 MET A O 1
ATOM 1642 N N . PHE A 1 203 ? -11.627 25.792 39.943 1.00 59.53 203 PHE A N 1
ATOM 1643 C CA . PHE A 1 203 ? -10.522 25.831 40.912 1.00 59.53 203 PHE A CA 1
ATOM 1644 C C . PHE A 1 203 ? -9.999 27.255 41.167 1.00 59.53 203 PHE A C 1
ATOM 1646 O O . PHE A 1 203 ? -9.714 27.613 42.312 1.00 59.53 203 PHE A O 1
ATOM 1653 N N . ILE A 1 204 ? -9.924 28.100 40.133 1.00 68.06 204 ILE A N 1
ATOM 1654 C CA . ILE A 1 204 ? -9.542 29.513 40.289 1.00 68.06 204 ILE A CA 1
ATOM 1655 C C . ILE A 1 204 ? -10.617 30.278 41.074 1.00 68.06 204 ILE A C 1
ATOM 1657 O O . ILE A 1 204 ? -10.291 31.050 41.971 1.00 68.06 204 ILE A O 1
ATOM 1661 N N . LEU A 1 205 ? -11.905 30.031 40.814 1.00 67.19 205 LEU A N 1
ATOM 1662 C CA . LEU A 1 205 ? -12.979 30.698 41.554 1.00 67.19 205 LEU A CA 1
ATOM 1663 C C . LEU A 1 205 ? -12.983 30.309 43.043 1.00 67.19 205 LEU A C 1
ATOM 1665 O O . LEU A 1 205 ? -13.137 31.169 43.907 1.00 67.19 205 LEU A O 1
ATOM 1669 N N . LEU A 1 206 ? -12.774 29.024 43.350 1.00 70.12 206 LEU A N 1
ATOM 1670 C CA . LEU A 1 206 ? -12.739 28.523 44.728 1.00 70.12 206 LEU A CA 1
ATOM 1671 C C . LEU A 1 206 ? -11.525 29.039 45.510 1.00 70.12 206 LEU A C 1
ATOM 1673 O O . LEU A 1 206 ? -11.652 29.361 46.690 1.00 70.12 206 LEU A O 1
ATOM 1677 N N . THR A 1 207 ? -10.367 29.176 44.860 1.00 70.50 207 THR A N 1
ATOM 1678 C CA . THR A 1 207 ? -9.169 29.755 45.493 1.00 70.50 207 THR A CA 1
ATOM 1679 C C . THR A 1 207 ? -9.312 31.256 45.739 1.00 70.50 207 THR A C 1
ATOM 1681 O O . THR A 1 207 ? -8.936 31.728 46.808 1.00 70.50 207 THR A O 1
ATOM 1684 N N . VAL A 1 208 ? -9.927 32.007 44.820 1.00 76.00 208 VAL A N 1
ATOM 1685 C CA . VAL A 1 208 ? -10.200 33.443 45.017 1.00 76.00 208 VAL A CA 1
ATOM 1686 C C . VAL A 1 208 ? -11.211 33.679 46.144 1.00 76.00 208 VAL A C 1
ATOM 1688 O O . VAL A 1 208 ? -11.000 34.564 46.969 1.00 76.00 208 VAL A O 1
ATOM 1691 N N . ILE A 1 209 ? -12.272 32.870 46.242 1.00 78.06 209 ILE A N 1
ATOM 1692 C CA . ILE A 1 209 ? -13.244 32.976 47.343 1.00 78.06 209 ILE A CA 1
ATOM 1693 C C . ILE A 1 209 ? -12.573 32.665 48.689 1.00 78.06 209 ILE A C 1
ATOM 1695 O O . ILE A 1 209 ? -12.767 33.409 49.646 1.00 78.06 209 ILE A O 1
ATOM 1699 N N . ALA A 1 210 ? -11.733 31.630 48.771 1.00 73.44 210 ALA A N 1
ATOM 1700 C CA . ALA A 1 210 ? -11.025 31.301 50.011 1.00 73.44 210 ALA A CA 1
ATOM 1701 C C . ALA A 1 210 ? -10.084 32.426 50.488 1.00 73.44 210 ALA A C 1
ATOM 1703 O O . ALA A 1 210 ? -9.952 32.636 51.687 1.00 73.44 210 ALA A O 1
ATOM 1704 N N . ILE A 1 211 ? -9.471 33.179 49.567 1.00 76.44 211 ILE A N 1
ATOM 1705 C CA . ILE A 1 211 ? -8.595 34.317 49.898 1.00 76.44 211 ILE A CA 1
ATOM 1706 C C . ILE A 1 211 ? -9.392 35.542 50.375 1.00 76.44 211 ILE A C 1
ATOM 1708 O O . ILE A 1 211 ? -8.890 36.310 51.184 1.00 76.44 211 ILE A O 1
ATOM 1712 N N . ILE A 1 212 ? -10.618 35.748 49.887 1.00 75.25 212 ILE A N 1
ATOM 1713 C CA . ILE A 1 212 ? -11.445 36.908 50.272 1.00 75.25 212 ILE A CA 1
ATOM 1714 C C . ILE A 1 212 ? -12.072 36.732 51.666 1.00 75.25 212 ILE A C 1
ATOM 1716 O O . ILE A 1 212 ? -12.344 37.722 52.342 1.00 75.25 212 ILE A O 1
ATOM 1720 N N . TYR A 1 213 ? -12.322 35.490 52.086 1.00 69.31 213 TYR A N 1
ATOM 1721 C CA . TYR A 1 213 ? -13.037 35.175 53.330 1.00 69.31 213 TYR A CA 1
ATOM 1722 C C . TYR A 1 213 ? -12.142 34.640 54.469 1.00 69.31 213 TYR A C 1
ATOM 1724 O O . TYR A 1 213 ? -12.676 34.217 55.497 1.00 69.31 213 TYR A O 1
ATOM 17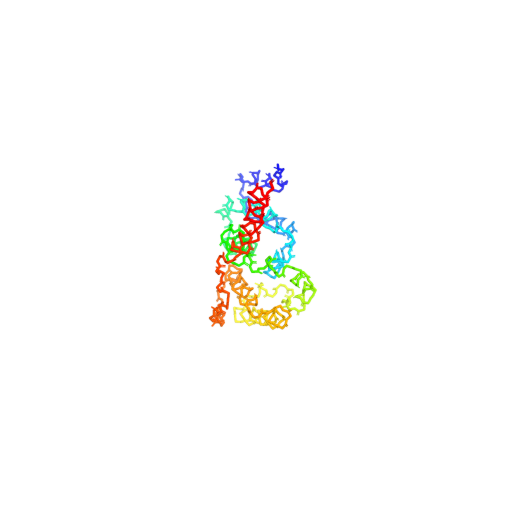32 N N . CYS A 1 214 ? -10.815 34.687 54.314 1.00 56.62 214 CYS A N 1
ATOM 1733 C CA . CYS A 1 214 ? -9.824 34.496 55.383 1.00 56.62 214 CYS A CA 1
ATOM 1734 C C . CYS A 1 214 ? -9.176 35.834 55.748 1.00 56.62 214 CYS A C 1
ATOM 1736 O O . CYS A 1 214 ? -8.971 36.059 56.961 1.00 56.62 214 CYS A O 1
#

Sequence (214 aa):
MQTPVWINEIIETSGNKSRGRASENVLLNGLAQLEISSPENIMTYITHESPCKKLKPYVNAFK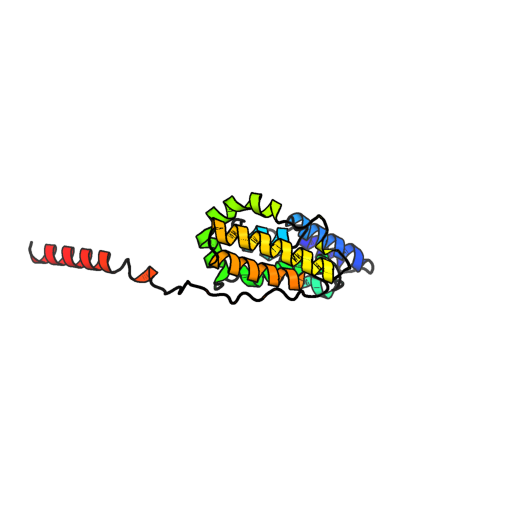RYRHNLPSNSLYVRLFKAVEKFRSIYCTNEDKYRRIFLQHQDELISLHEQFADCDGKPDWYENMNASNLCEDAKNILNCYEDALCKEVGCGVAEAWSFIFQQIMNETLIRPCDFPSKQIKFPFDISNDSVVGFTHLNAMFILLTVIAIIYC

Organism: NCBI:txid568069

Foldseek 3Di:
DDQPPLLVQLVVLVPDPVLAVSVVVSLVVLCVVLVHQDLLSLLCCLLDDPSLVVLVSVLVSCVVCVVSYDLPDLSNLQSVLSNQLCVQQVDPPHPLVVVSVVCNVLSNVCSVVLVVLDADRPQLVDPDPVSNQVSLQSSLVSQQVVCCVRPRNLNSLSSSVSSLSSSPSNHPHRHDHPDDPNPPPDPPDVVVPPPPPVVVVVVVVVVVVVVVVD

pLDDT: mean 78.24, std 17.58, range [34.91, 95.69]

Radius of gyration: 22.91 Å; chains: 1; bounding box: 47×52×78 Å

Secondary structure (DSSP, 8-state):
-PPPTHHHHHHHGGGSTTHHHHHHHHHHHHHHHTT-SSHHHHHGGGTSSSHHHHHHHHHHHHHHHGGGS-TT-HHHHHHHHHHHHHHHHSSTT-HHHHHHHHTHHHHHHTHHHHHTTPPPTTGGG-S-HHHHHHHHHHHHHHHHHHHHHHT-HHHHHHHHHHHHHHHHHHSSS----------------SGGGSTTHHHHHHHHHHHHHHHH--